Protein AF-A0A9W7CJJ2-F1 (afdb_monomer_lite)

Secondary structure (DSSP, 8-state):
----------PPP--------PPPP-----------HHHHHHH-PPPP-------------TTHHHHHHHHHHHHHHHHHHHHHHHHHHHHHTTS--------PPPPPHHHHHHHHHHHTTSTTPPPPHHHHHHHHHHHHHHHHHHHHHHHHHHT-HHHHHHHHHHHHHHHHHHHHHHHHHHHHHHHHHHHHHHHHHS-HHHHHHHHHHHHHHHHHHHHHHHHHHHHHHHHHHHHHHHHHHTT---SSSSTTS--------------TTHHHHHHHHHHHHHHHHHHHHHHHHHHHHHHHHHHHHHHHHHHHHHHHHHHTT-S-TT-TTTT-HHHHHHHH--

Foldseek 3Di:
DDDDDDDDDDDDDDDDDDDDDDDDDDPDDPPPPPDPPVNVVVVCDPPDPDPPDDDDDDDDDPPVVVVVVVVVVVVVVVVVVVVVVVVVVVVVVPPDPPPDDPPPDDDPVVQLVVLCVVVPPPPPDDDDVLSSLVSSLVVVLVVLVVQCVVCVVVVPPVSNVVSVVVNVVSVVCSVVVVVVVVVVVVVVVVVVVVCVVPVVVVVVVVVVVVVVVVVVVVVVVVVVVVVVVVVVVVVVVVCVVVVVPPDPVVVPPDDDDDDDDDDDDPDPVVVVVVVVVVVVVVVVVVVVVVVVVVVVVVVVVVVVVVVVVVVVVVVCCVVVVVPVPPDPCPVPVVSVVVVVVD

pLDDT: mean 72.22, std 18.92, range [38.56, 97.88]

Structure (mmCIF, N/CA/C/O backbone):
data_AF-A0A9W7CJJ2-F1
#
_entry.id   AF-A0A9W7CJJ2-F1
#
loop_
_atom_site.group_PDB
_atom_site.id
_atom_site.type_symbol
_atom_site.label_atom_id
_atom_site.label_alt_id
_atom_site.label_comp_id
_atom_site.label_asym_id
_atom_site.label_entity_id
_atom_site.label_seq_id
_atom_site.pdbx_PDB_ins_code
_atom_site.Cartn_x
_atom_site.Cartn_y
_atom_site.Cartn_z
_atom_site.occupancy
_atom_site.B_iso_or_equiv
_atom_site.auth_seq_id
_atom_site.auth_comp_id
_atom_site.auth_asym_id
_atom_site.auth_atom_id
_atom_site.pdbx_PDB_model_num
ATOM 1 N N . MET A 1 1 ? 6.196 73.020 -66.306 1.00 46.78 1 MET A N 1
ATOM 2 C CA . MET A 1 1 ? 6.200 71.543 -66.239 1.00 46.78 1 MET A CA 1
ATOM 3 C C . MET A 1 1 ? 7.390 71.077 -65.409 1.00 46.78 1 MET A C 1
ATOM 5 O O . MET A 1 1 ? 8.512 71.142 -65.886 1.00 46.78 1 MET A O 1
ATOM 9 N N . LYS A 1 2 ? 7.165 70.684 -64.151 1.00 38.56 2 LYS A N 1
ATOM 10 C CA . LYS A 1 2 ? 8.150 69.994 -63.302 1.00 38.56 2 LYS A CA 1
ATOM 11 C C . LYS A 1 2 ? 7.379 68.989 -62.448 1.00 38.56 2 LYS A C 1
ATOM 13 O O . LYS A 1 2 ? 6.694 69.385 -61.512 1.00 38.56 2 LYS A O 1
ATOM 18 N N . LEU A 1 3 ? 7.445 67.718 -62.834 1.00 45.03 3 LEU A N 1
ATOM 19 C CA . LEU A 1 3 ? 6.920 66.594 -62.063 1.00 45.03 3 LEU A CA 1
ATOM 20 C C . LEU A 1 3 ? 7.925 66.268 -60.953 1.00 45.03 3 LEU A C 1
ATOM 22 O O . LEU A 1 3 ? 9.099 66.029 -61.229 1.00 45.03 3 LEU A O 1
ATOM 26 N N . LYS A 1 4 ? 7.464 66.303 -59.702 1.00 50.84 4 LYS A N 1
ATOM 27 C CA . LYS A 1 4 ? 8.174 65.790 -58.527 1.00 50.84 4 LYS A CA 1
ATOM 28 C C . LYS A 1 4 ? 7.411 64.558 -58.051 1.00 50.84 4 LYS A C 1
ATOM 30 O O . LYS A 1 4 ? 6.295 64.697 -57.565 1.00 50.84 4 LYS A O 1
ATOM 35 N N . ASN A 1 5 ? 8.024 63.388 -58.190 1.00 49.66 5 ASN A N 1
ATOM 36 C CA . ASN A 1 5 ? 7.583 62.164 -57.532 1.00 49.66 5 ASN A CA 1
ATOM 37 C C . ASN A 1 5 ? 8.347 62.028 -56.211 1.00 49.66 5 ASN A C 1
ATOM 39 O O . ASN A 1 5 ? 9.575 62.104 -56.194 1.00 49.66 5 ASN A O 1
ATOM 43 N N . ALA A 1 6 ? 7.608 61.837 -55.123 1.00 53.50 6 ALA A N 1
ATOM 44 C CA . ALA A 1 6 ? 8.105 61.465 -53.804 1.00 53.50 6 ALA A CA 1
ATOM 45 C C . ALA A 1 6 ? 7.234 60.309 -53.258 1.00 53.50 6 ALA 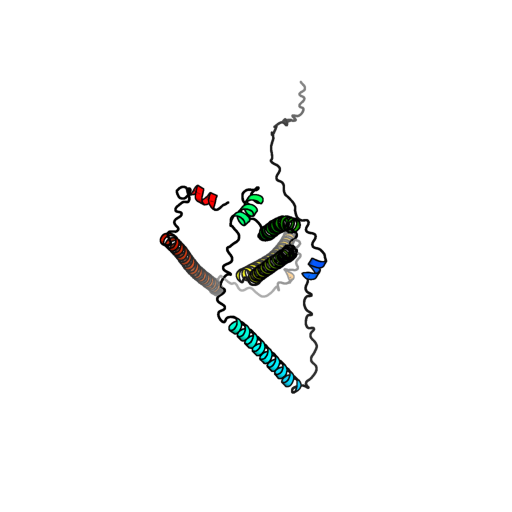A C 1
ATOM 47 O O . ALA A 1 6 ? 6.109 60.134 -53.732 1.00 53.50 6 ALA A O 1
ATOM 48 N N . PRO A 1 7 ? 7.765 59.486 -52.337 1.00 53.44 7 PRO A N 1
ATOM 49 C CA . PRO A 1 7 ? 7.397 58.078 -52.210 1.00 53.44 7 PRO A CA 1
ATOM 50 C C . PRO A 1 7 ? 6.217 57.807 -51.267 1.00 53.44 7 PRO A C 1
ATOM 52 O O . PRO A 1 7 ? 6.056 58.443 -50.228 1.00 53.44 7 PRO A O 1
ATOM 55 N N . THR A 1 8 ? 5.438 56.786 -51.620 1.00 44.03 8 THR A N 1
ATOM 56 C CA . THR A 1 8 ? 4.397 56.139 -50.813 1.00 44.03 8 THR A CA 1
ATOM 57 C C . THR A 1 8 ? 5.000 55.295 -49.687 1.00 44.03 8 THR A C 1
ATOM 59 O O . THR A 1 8 ? 5.554 54.227 -49.945 1.00 44.03 8 THR A O 1
ATOM 62 N N . SER A 1 9 ? 4.829 55.733 -48.438 1.00 44.44 9 SER A N 1
ATOM 63 C CA . SER A 1 9 ? 4.830 54.869 -47.254 1.00 44.44 9 SER A CA 1
ATOM 64 C C . SER A 1 9 ? 3.380 54.612 -46.832 1.00 44.44 9 SER A C 1
ATOM 66 O O . SER A 1 9 ? 2.618 55.533 -46.545 1.00 44.44 9 SER A O 1
ATOM 68 N N . VAL A 1 10 ? 2.975 53.343 -46.844 1.00 50.25 10 VAL A N 1
ATOM 69 C CA . VAL A 1 10 ? 1.652 52.899 -46.394 1.00 50.25 10 VAL A CA 1
ATOM 70 C C . VAL A 1 10 ? 1.776 52.489 -44.928 1.00 50.25 10 VAL A C 1
ATOM 72 O O . VAL A 1 10 ? 2.337 51.442 -44.617 1.00 50.25 10 VAL A O 1
ATOM 75 N N . SER A 1 11 ? 1.263 53.334 -44.034 1.00 40.88 11 SER A N 1
ATOM 76 C CA . SER A 1 11 ? 0.960 52.976 -42.645 1.00 40.88 11 SER A CA 1
ATOM 77 C C . SER A 1 11 ? -0.381 52.249 -42.597 1.00 40.88 11 SER A C 1
ATOM 79 O O . SER A 1 11 ? -1.390 52.797 -43.037 1.00 40.88 11 SER A O 1
ATOM 81 N N . ILE A 1 12 ? -0.403 51.041 -42.032 1.00 45.06 12 ILE A N 1
ATOM 82 C CA . ILE A 1 12 ? -1.638 50.324 -41.688 1.00 45.06 12 ILE A CA 1
ATOM 83 C C . ILE A 1 12 ? -1.838 50.429 -40.165 1.00 45.06 12 ILE A C 1
ATOM 85 O O . ILE A 1 12 ? -0.881 50.208 -39.420 1.00 45.06 12 ILE A O 1
ATOM 89 N N . PRO A 1 13 ? -3.041 50.805 -39.695 1.00 49.88 13 PRO A N 1
ATOM 90 C CA . PRO A 1 13 ? -3.306 51.106 -38.294 1.00 49.88 13 PRO A CA 1
ATOM 91 C C . PRO A 1 13 ? -3.455 49.860 -37.411 1.00 49.88 13 PRO A C 1
ATOM 93 O O . PRO A 1 13 ? -4.132 48.891 -37.751 1.00 49.88 13 PRO A O 1
ATOM 96 N N . THR A 1 14 ? -2.866 49.960 -36.222 1.00 46.69 14 THR A N 1
ATOM 97 C CA . THR A 1 14 ? -3.055 49.078 -35.070 1.00 46.69 14 THR A CA 1
ATOM 98 C C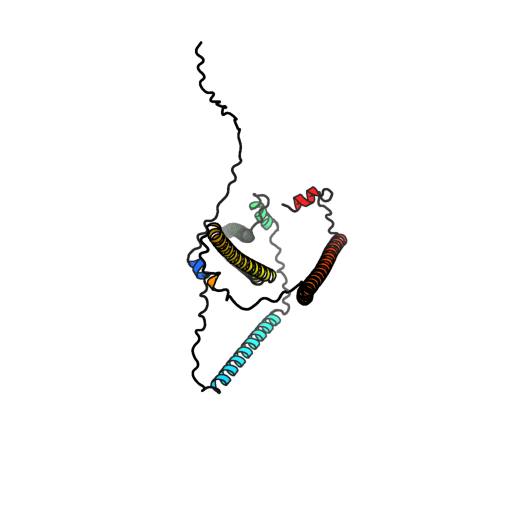 . THR A 1 14 ? -4.339 49.452 -34.330 1.00 46.69 14 THR A C 1
ATOM 100 O O . THR A 1 14 ? -4.374 50.494 -33.681 1.00 46.69 14 THR A O 1
ATOM 103 N N . SER A 1 15 ? -5.362 48.595 -34.362 1.00 45.75 15 SER A N 1
ATOM 104 C CA . SER A 1 15 ? -6.341 48.464 -33.269 1.00 45.75 15 SER A CA 1
ATOM 105 C C . SER A 1 15 ? -7.284 47.278 -33.491 1.00 45.75 15 SER A C 1
ATOM 107 O O . SER A 1 15 ? -8.234 47.343 -34.263 1.00 45.75 15 SER A O 1
ATOM 109 N N . VAL A 1 16 ? -7.072 46.197 -32.739 1.00 46.56 16 VAL A N 1
ATOM 110 C CA . VAL A 1 16 ? -8.154 45.274 -32.375 1.00 46.56 16 VAL A CA 1
ATOM 111 C C . VAL A 1 16 ? -8.046 45.019 -30.880 1.00 46.56 16 VAL A C 1
ATOM 113 O O . VAL A 1 16 ? -7.057 44.481 -30.387 1.00 46.56 16 VAL A O 1
ATOM 116 N N . ALA A 1 17 ? -9.073 45.476 -30.171 1.00 49.25 17 ALA A N 1
ATOM 117 C CA . ALA A 1 17 ? -9.340 45.163 -28.783 1.00 49.25 17 ALA A CA 1
ATOM 118 C C . ALA A 1 17 ? -9.680 43.672 -28.643 1.00 49.25 17 ALA A C 1
ATOM 120 O O . ALA A 1 17 ? -10.519 43.161 -29.384 1.00 49.25 17 ALA A O 1
ATOM 121 N N . VAL A 1 18 ? -9.077 42.996 -27.663 1.00 45.09 18 VAL A N 1
ATOM 122 C CA . VAL A 1 18 ? -9.565 41.706 -27.165 1.00 45.09 18 VAL A CA 1
ATOM 123 C C . VAL A 1 18 ? -9.820 41.838 -25.670 1.00 45.09 18 VAL A C 1
ATOM 125 O O . VAL A 1 18 ? -8.949 42.214 -24.888 1.00 45.09 18 VAL A O 1
ATOM 128 N N . SER A 1 19 ? -11.081 41.581 -25.348 1.00 39.78 19 SER A N 1
ATOM 129 C CA . SER A 1 19 ? -11.726 41.568 -24.045 1.00 39.78 19 SER A CA 1
ATOM 130 C C . SER A 1 19 ? -11.379 40.286 -23.271 1.00 39.78 19 SER A C 1
ATOM 132 O O . SER A 1 19 ? -11.299 39.203 -23.841 1.00 39.78 19 SER A O 1
ATOM 134 N N . GLU A 1 20 ? -11.119 40.498 -21.980 1.00 41.66 20 GLU A N 1
ATOM 135 C CA . GLU A 1 20 ? -11.480 39.721 -20.783 1.00 41.66 20 GLU A CA 1
ATOM 136 C C . GLU A 1 20 ? -11.462 38.175 -20.742 1.00 41.66 20 GLU A C 1
ATOM 138 O O . GLU A 1 20 ? -12.073 37.462 -21.530 1.00 41.66 20 GLU A O 1
ATOM 143 N N . ASN A 1 21 ? -10.924 37.725 -19.596 1.00 43.09 21 ASN A N 1
ATOM 144 C CA . ASN A 1 21 ? -11.219 36.502 -18.837 1.00 43.09 21 ASN A CA 1
ATOM 145 C C . ASN A 1 21 ? -10.494 35.200 -19.213 1.00 43.09 21 ASN A C 1
ATOM 147 O O . ASN A 1 21 ? -11.047 34.293 -19.829 1.00 43.09 21 ASN A O 1
ATOM 151 N N . ALA A 1 22 ? -9.290 35.045 -18.648 1.00 40.25 22 ALA A N 1
ATOM 152 C CA . ALA A 1 22 ? -8.679 33.744 -18.379 1.00 40.25 22 ALA A CA 1
ATOM 153 C C . ALA A 1 22 ? -8.832 33.387 -16.879 1.00 40.25 22 ALA A C 1
ATOM 155 O O . ALA A 1 22 ? -8.459 34.198 -16.026 1.00 40.25 22 ALA A O 1
ATOM 156 N N . PRO A 1 23 ? -9.351 32.198 -16.515 1.00 51.09 23 PRO A N 1
ATOM 157 C CA . PRO A 1 23 ? -9.376 31.743 -15.129 1.00 51.09 23 PRO A CA 1
ATOM 158 C C . PRO A 1 23 ? -7.979 31.304 -14.668 1.00 51.09 23 PRO A C 1
ATOM 160 O O . PRO A 1 23 ? -7.328 30.453 -15.279 1.00 51.09 23 PRO A O 1
ATOM 163 N N . ALA A 1 24 ? -7.536 31.875 -13.548 1.00 42.31 24 ALA A N 1
ATOM 164 C CA . ALA A 1 24 ? -6.333 31.473 -12.835 1.00 42.31 24 ALA A CA 1
ATOM 165 C C . ALA A 1 24 ? -6.430 30.000 -12.400 1.00 42.31 24 ALA A C 1
ATOM 167 O O . ALA A 1 24 ? -7.287 29.625 -11.601 1.00 42.31 24 ALA A O 1
ATOM 168 N N . SER A 1 25 ? -5.526 29.167 -12.913 1.00 46.22 25 SER A N 1
ATOM 169 C CA . SER A 1 25 ? -5.286 27.816 -12.404 1.00 46.22 25 SER A CA 1
ATOM 170 C C . SER A 1 25 ? -4.280 27.888 -11.251 1.00 46.22 25 SER A C 1
ATOM 172 O O . SER A 1 25 ? -3.154 28.335 -11.479 1.00 46.22 25 SER A O 1
ATOM 174 N N . PRO A 1 26 ? -4.609 27.446 -10.024 1.00 51.47 26 PRO A N 1
ATOM 175 C CA . PRO A 1 26 ? -3.614 27.317 -8.971 1.00 51.47 26 PRO A CA 1
ATOM 176 C C . PRO A 1 26 ? -2.833 26.008 -9.157 1.00 51.47 26 PRO A C 1
ATOM 178 O O . PRO A 1 26 ? -3.236 24.948 -8.678 1.00 51.47 26 PRO A O 1
ATOM 181 N N . LEU A 1 27 ? -1.677 26.085 -9.825 1.00 42.97 27 LEU A N 1
ATOM 182 C CA . LEU A 1 27 ? -0.613 25.095 -9.648 1.00 42.97 27 LEU A CA 1
ATOM 183 C C . LEU A 1 27 ? -0.088 25.215 -8.209 1.00 42.97 27 LEU A C 1
ATOM 185 O O . LEU A 1 27 ? 0.764 26.045 -7.902 1.00 42.97 27 LEU A O 1
ATOM 189 N N . SER A 1 28 ? -0.623 24.390 -7.308 1.00 40.53 28 SER A N 1
ATOM 190 C CA . SER A 1 28 ? -0.069 24.210 -5.968 1.00 40.53 28 SER A CA 1
ATOM 191 C C . SER A 1 28 ? 1.170 23.322 -6.054 1.00 40.53 28 SER A C 1
ATOM 193 O O . SER A 1 28 ? 1.099 22.094 -6.091 1.00 40.53 28 SER A O 1
ATOM 195 N N . THR A 1 29 ? 2.329 23.967 -6.085 1.00 47.16 29 THR A N 1
ATOM 196 C CA . THR A 1 29 ? 3.629 23.366 -5.818 1.00 47.16 29 THR A CA 1
ATOM 197 C C . THR A 1 29 ? 3.716 22.996 -4.334 1.00 47.16 29 THR A C 1
ATOM 199 O O . THR A 1 29 ? 3.957 23.831 -3.469 1.00 47.16 29 THR A O 1
ATOM 202 N N . LYS A 1 30 ? 3.535 21.713 -4.010 1.00 49.19 30 LYS A N 1
ATOM 203 C CA . LYS A 1 30 ? 4.046 21.126 -2.760 1.00 49.19 30 LYS A CA 1
ATOM 204 C C . LYS A 1 30 ? 5.188 20.182 -3.099 1.00 49.19 30 LYS A C 1
ATOM 206 O O . LYS A 1 30 ? 5.043 18.964 -3.058 1.00 49.19 30 LYS A O 1
ATOM 211 N N . LEU A 1 31 ? 6.313 20.783 -3.467 1.00 48.50 31 LEU A N 1
ATOM 212 C CA . LEU A 1 31 ? 7.580 20.107 -3.741 1.0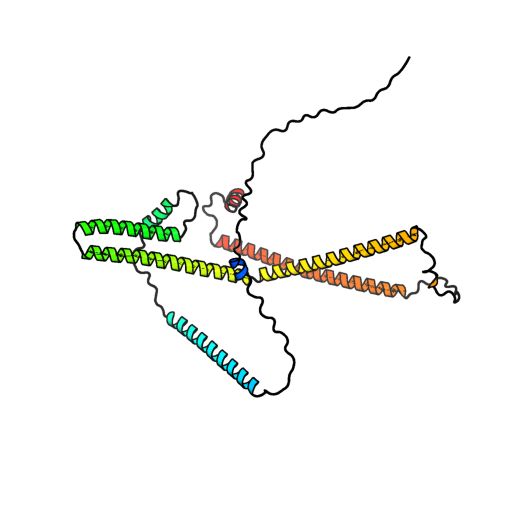0 48.50 31 LEU A CA 1
ATOM 213 C C . LEU A 1 31 ? 8.679 20.574 -2.776 1.00 48.50 31 LEU A C 1
ATOM 215 O O . LEU A 1 31 ? 9.849 20.505 -3.103 1.00 48.50 31 LEU A O 1
ATOM 219 N N . ASP A 1 32 ? 8.301 20.965 -1.557 1.00 46.91 32 ASP A N 1
ATOM 220 C CA . ASP A 1 32 ? 9.231 21.135 -0.437 1.00 46.91 32 ASP A CA 1
ATOM 221 C C . ASP A 1 32 ? 9.024 20.002 0.570 1.00 46.91 32 ASP A C 1
ATOM 223 O O . ASP A 1 32 ? 8.456 20.159 1.650 1.00 46.91 32 ASP A O 1
ATOM 227 N N . LYS A 1 33 ? 9.473 18.805 0.191 1.00 58.56 33 LYS A N 1
ATOM 228 C CA . LYS A 1 33 ? 9.909 17.810 1.171 1.00 58.56 33 LYS A CA 1
ATOM 229 C C . LYS A 1 33 ? 11.419 17.759 1.070 1.00 58.56 33 LYS A C 1
ATOM 231 O O . LYS A 1 33 ? 11.973 16.985 0.295 1.00 58.56 33 LYS A O 1
ATOM 236 N N . THR A 1 34 ? 12.075 18.612 1.844 1.00 51.16 34 THR A N 1
ATOM 237 C CA . THR A 1 34 ? 13.496 18.483 2.142 1.00 51.16 34 THR A CA 1
ATOM 238 C C . THR A 1 34 ? 13.706 17.109 2.778 1.00 51.16 34 THR A C 1
ATOM 240 O O . THR A 1 34 ? 13.404 16.876 3.947 1.00 51.16 34 THR A O 1
ATOM 243 N N . MET A 1 35 ? 14.156 16.143 1.974 1.00 48.03 35 MET A N 1
ATOM 244 C CA . MET A 1 35 ? 14.654 14.879 2.501 1.00 48.03 35 MET A CA 1
ATOM 245 C C . MET A 1 35 ? 15.829 15.209 3.416 1.00 48.03 35 MET A C 1
ATOM 247 O O . MET A 1 35 ? 16.857 15.715 2.972 1.00 48.03 35 MET A O 1
ATOM 251 N N . THR A 1 36 ? 15.663 14.947 4.708 1.00 67.38 36 THR A N 1
ATOM 252 C CA . THR A 1 36 ? 16.741 15.064 5.686 1.00 67.38 36 THR A CA 1
ATOM 253 C C . THR A 1 36 ? 17.899 14.151 5.288 1.00 67.38 36 THR A C 1
ATOM 255 O O . THR A 1 36 ? 17.692 13.037 4.801 1.00 67.38 36 THR A O 1
ATOM 258 N N . VAL A 1 37 ? 19.131 14.615 5.509 1.00 68.06 37 VAL A N 1
ATOM 259 C CA . VAL A 1 37 ? 20.372 13.889 5.174 1.00 68.06 37 VAL A CA 1
ATOM 260 C C . VAL A 1 37 ? 20.395 12.481 5.794 1.00 68.06 37 VAL A C 1
ATOM 262 O O . VAL A 1 37 ? 20.900 11.537 5.184 1.00 68.06 37 VAL A O 1
ATOM 265 N N . ASP A 1 38 ? 19.748 12.298 6.947 1.00 67.44 38 ASP A N 1
ATOM 266 C CA . ASP A 1 38 ? 19.592 10.993 7.599 1.00 67.44 38 ASP A CA 1
ATOM 267 C C . ASP A 1 38 ? 18.688 10.022 6.824 1.00 67.44 38 ASP A C 1
ATOM 269 O O . ASP A 1 38 ? 18.945 8.816 6.801 1.00 67.44 38 ASP A O 1
ATOM 273 N N . SER A 1 39 ? 17.676 10.530 6.115 1.00 69.81 39 SER A N 1
ATOM 274 C CA . SER A 1 39 ? 16.812 9.721 5.245 1.00 69.81 39 SER A CA 1
ATOM 275 C C . SER A 1 39 ? 17.571 9.221 4.010 1.00 69.81 39 SER A C 1
ATOM 277 O O . SER A 1 39 ? 17.359 8.091 3.570 1.00 69.81 39 SER A O 1
ATOM 279 N N . ILE A 1 40 ? 18.515 10.019 3.496 1.00 66.62 40 ILE A N 1
ATOM 280 C CA . ILE A 1 40 ? 19.409 9.624 2.395 1.00 66.62 40 ILE A CA 1
ATOM 281 C C . ILE A 1 40 ? 20.421 8.574 2.880 1.00 66.62 40 ILE A C 1
ATOM 283 O O . ILE A 1 40 ? 20.588 7.541 2.231 1.00 66.62 40 ILE A O 1
ATOM 287 N N . ARG A 1 41 ? 21.029 8.758 4.063 1.00 67.19 41 ARG A N 1
ATOM 288 C CA . ARG A 1 41 ? 21.947 7.762 4.654 1.00 67.19 41 ARG A CA 1
ATOM 289 C C . ARG A 1 41 ? 21.275 6.423 4.951 1.00 67.19 41 ARG A C 1
ATOM 291 O O . ARG A 1 41 ? 21.912 5.388 4.801 1.00 67.19 41 ARG A O 1
ATOM 298 N N . LYS A 1 42 ? 20.001 6.420 5.352 1.00 72.12 42 LYS A N 1
ATOM 299 C CA . LYS A 1 42 ? 19.257 5.179 5.629 1.00 72.12 42 LYS A CA 1
ATOM 300 C C . LYS A 1 42 ? 18.850 4.433 4.352 1.00 72.12 42 LYS A C 1
ATOM 302 O O . LYS A 1 42 ? 18.761 3.206 4.374 1.00 72.12 42 LYS A O 1
ATOM 307 N N . ALA A 1 43 ? 18.635 5.154 3.248 1.00 64.06 43 ALA A N 1
ATOM 308 C CA . ALA A 1 43 ? 18.362 4.570 1.933 1.00 64.06 43 ALA A CA 1
ATOM 309 C C . ALA A 1 43 ? 19.635 4.038 1.247 1.00 64.06 43 ALA A C 1
ATOM 311 O O . ALA A 1 43 ? 19.586 3.024 0.552 1.00 64.06 43 ALA A O 1
ATOM 312 N N . MET A 1 44 ? 20.790 4.660 1.496 1.00 55.25 44 MET A N 1
ATOM 313 C CA . MET A 1 44 ? 22.092 4.162 1.057 1.00 55.25 44 MET A CA 1
ATOM 314 C C . MET A 1 44 ? 22.619 3.109 2.039 1.00 55.25 44 MET A C 1
ATOM 316 O O . MET A 1 44 ? 23.520 3.364 2.837 1.00 55.25 44 MET A O 1
ATOM 320 N N . LYS A 1 45 ? 22.077 1.884 1.974 1.00 61.56 45 LYS A N 1
ATOM 321 C CA . LYS A 1 45 ? 22.804 0.728 2.522 1.00 61.56 45 LYS A CA 1
ATOM 322 C C . LYS A 1 45 ? 24.186 0.689 1.853 1.00 61.56 45 LYS A C 1
ATOM 324 O O . LYS A 1 45 ? 24.242 0.831 0.630 1.00 61.56 45 LYS A O 1
ATOM 329 N N . PRO A 1 46 ? 25.284 0.497 2.605 1.00 56.47 46 PRO A N 1
ATOM 330 C CA . PRO A 1 46 ? 26.598 0.352 2.002 1.00 56.47 46 PRO A CA 1
ATOM 331 C C . PRO A 1 46 ? 26.538 -0.822 1.026 1.00 56.47 46 PRO A C 1
ATOM 333 O O . PRO A 1 46 ? 26.205 -1.946 1.414 1.00 56.47 46 PRO A O 1
ATOM 336 N N . LEU A 1 47 ? 26.798 -0.525 -0.250 1.00 54.47 47 LEU A N 1
ATOM 337 C CA . LEU A 1 47 ? 27.090 -1.527 -1.263 1.00 54.47 47 LEU A CA 1
ATOM 338 C C . LEU A 1 47 ? 28.147 -2.441 -0.655 1.00 54.47 47 LEU A C 1
ATOM 340 O O . LEU A 1 47 ? 29.202 -1.975 -0.223 1.00 54.47 47 LEU A O 1
ATOM 344 N N . GLY A 1 48 ? 27.771 -3.708 -0.494 1.00 43.16 48 GLY A N 1
ATOM 345 C CA . GLY A 1 48 ? 28.569 -4.686 0.218 1.00 43.16 48 GLY A CA 1
ATOM 346 C C . GLY A 1 48 ? 30.000 -4.677 -0.292 1.00 43.16 48 GLY A C 1
ATOM 347 O O . GLY A 1 48 ? 30.235 -4.547 -1.491 1.00 43.16 48 GLY A O 1
ATOM 348 N N . ASN A 1 49 ? 30.936 -4.815 0.644 1.00 46.88 49 ASN A N 1
ATOM 349 C CA . ASN A 1 49 ? 32.335 -5.076 0.355 1.00 46.88 49 ASN A CA 1
ATOM 350 C C . ASN A 1 49 ? 32.424 -6.169 -0.713 1.00 46.88 49 ASN A C 1
ATOM 352 O O . ASN A 1 49 ? 32.147 -7.341 -0.437 1.00 46.88 49 ASN A O 1
ATOM 356 N N . SER A 1 50 ? 32.791 -5.768 -1.930 1.00 47.69 50 SER A N 1
ATO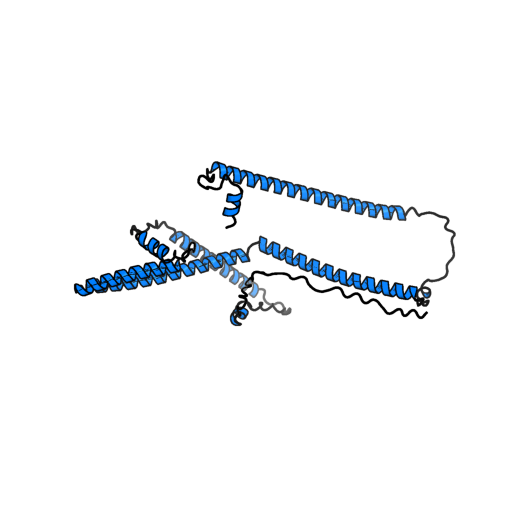M 357 C CA . SER A 1 50 ? 33.225 -6.682 -2.973 1.00 47.69 50 SER A CA 1
ATOM 358 C C . SER A 1 50 ? 34.298 -7.591 -2.376 1.00 47.69 50 SER A C 1
ATOM 360 O O . SER A 1 50 ? 35.243 -7.077 -1.767 1.00 47.69 50 SER A O 1
ATOM 362 N N . PRO A 1 51 ? 34.182 -8.923 -2.506 1.00 48.19 51 PRO A N 1
ATOM 363 C CA . PRO A 1 51 ? 35.253 -9.817 -2.114 1.00 48.19 51 PRO A CA 1
ATOM 364 C C . PRO A 1 51 ? 36.437 -9.521 -3.031 1.00 48.19 51 PRO A C 1
ATOM 366 O O . PRO A 1 51 ? 36.428 -9.882 -4.208 1.00 48.19 51 PRO A O 1
ATOM 369 N N . LEU A 1 52 ? 37.429 -8.808 -2.499 1.00 44.22 52 LEU A N 1
ATOM 370 C CA . LEU A 1 52 ? 38.731 -8.706 -3.128 1.00 44.22 52 LEU A CA 1
ATOM 371 C C . LEU A 1 52 ? 39.258 -10.132 -3.301 1.00 44.22 52 LEU A C 1
ATOM 373 O O . LEU A 1 52 ? 39.369 -10.892 -2.335 1.00 44.22 52 LEU A O 1
ATOM 377 N N . MET A 1 53 ? 39.539 -10.465 -4.556 1.00 47.31 53 MET A N 1
ATOM 378 C CA . MET A 1 53 ? 40.396 -11.566 -4.964 1.00 47.31 53 MET A CA 1
ATOM 379 C C . MET A 1 53 ? 41.640 -11.566 -4.074 1.00 47.31 53 MET A C 1
ATOM 381 O O . MET A 1 53 ? 42.414 -10.614 -4.113 1.00 47.31 53 MET A O 1
ATOM 385 N N . ASN A 1 54 ? 41.805 -12.609 -3.263 1.00 44.38 54 ASN A N 1
ATOM 386 C CA . ASN A 1 54 ? 43.080 -12.900 -2.632 1.00 44.38 54 ASN A CA 1
ATOM 387 C C . ASN A 1 54 ? 43.611 -14.200 -3.211 1.00 44.38 54 ASN A C 1
ATOM 389 O O . ASN A 1 54 ? 42.927 -15.228 -3.239 1.00 44.38 54 ASN A O 1
ATOM 393 N N . ASP A 1 55 ? 44.839 -14.076 -3.683 1.00 42.81 55 ASP A N 1
ATOM 394 C CA . ASP A 1 55 ? 45.590 -15.051 -4.430 1.00 42.81 55 ASP A CA 1
ATOM 395 C C . ASP A 1 55 ? 45.751 -16.402 -3.734 1.00 42.81 55 ASP A C 1
ATOM 397 O O . ASP A 1 55 ? 45.933 -16.544 -2.523 1.00 42.81 55 ASP A O 1
ATOM 401 N N . VAL A 1 56 ? 45.741 -17.396 -4.613 1.00 50.72 56 VAL A N 1
ATOM 402 C CA . VAL A 1 56 ? 46.429 -18.682 -4.567 1.00 50.72 56 VAL A CA 1
ATOM 403 C C . VAL A 1 56 ? 47.649 -18.685 -3.631 1.00 50.72 56 VAL A C 1
ATOM 405 O O . VAL A 1 56 ? 48.723 -18.223 -4.002 1.00 50.72 56 VAL A O 1
ATOM 408 N N . LYS A 1 57 ? 47.515 -19.324 -2.460 1.00 42.84 57 LYS A N 1
ATOM 409 C CA . LYS A 1 57 ? 48.621 -20.028 -1.786 1.00 42.84 57 LYS A CA 1
ATOM 410 C C . LYS A 1 57 ? 48.154 -21.359 -1.187 1.00 42.84 57 LYS A C 1
ATOM 412 O O . LYS A 1 57 ? 47.430 -21.419 -0.201 1.00 42.84 57 LYS A O 1
ATOM 417 N N . GLU A 1 58 ? 48.573 -22.418 -1.873 1.00 46.94 58 GLU A N 1
ATOM 418 C CA . GLU A 1 58 ? 49.122 -23.672 -1.338 1.00 46.94 58 GLU A CA 1
ATOM 419 C C . GLU A 1 58 ? 48.364 -24.426 -0.224 1.00 46.94 58 GLU A C 1
ATOM 421 O O . GLU A 1 58 ? 48.540 -24.252 0.978 1.00 46.94 58 GLU A O 1
ATOM 426 N N . SER A 1 59 ? 47.575 -25.398 -0.684 1.00 52.78 59 SER A N 1
ATOM 427 C CA . SER A 1 59 ? 47.679 -26.824 -0.334 1.00 52.78 59 SER A CA 1
ATOM 428 C C . SER A 1 59 ? 48.222 -27.243 1.047 1.00 52.78 59 SER A C 1
ATOM 430 O O . SER A 1 59 ? 49.198 -27.982 1.092 1.00 52.78 59 SER A O 1
ATOM 432 N N . LYS A 1 60 ? 47.529 -26.967 2.159 1.00 53.06 60 LYS A N 1
ATOM 433 C CA . LYS A 1 60 ? 47.452 -27.902 3.311 1.00 53.06 60 LYS A CA 1
ATOM 434 C C . LYS A 1 60 ? 46.129 -27.705 4.052 1.00 53.06 60 LYS A C 1
ATOM 436 O O . LYS A 1 60 ? 45.971 -26.739 4.784 1.00 53.06 60 LYS A O 1
ATOM 441 N N . GLY A 1 61 ? 45.155 -28.609 3.892 1.00 50.56 61 GLY A N 1
ATOM 442 C CA . GLY A 1 61 ? 43.912 -28.471 4.667 1.00 50.56 61 GLY A CA 1
ATOM 443 C C . GLY A 1 61 ? 42.735 -29.381 4.323 1.00 50.56 61 GLY A C 1
ATOM 444 O O . GLY A 1 61 ? 41.589 -28.988 4.530 1.00 50.56 61 GLY A O 1
ATOM 445 N N . SER A 1 62 ? 42.960 -30.596 3.814 1.00 53.53 62 SER A N 1
ATOM 446 C CA . SER A 1 62 ? 41.874 -31.551 3.523 1.00 53.53 62 SER A CA 1
ATOM 447 C C . SER A 1 62 ? 41.112 -32.022 4.777 1.00 53.53 62 SER A C 1
ATOM 449 O O . SER A 1 62 ? 39.954 -32.422 4.666 1.00 53.53 62 SER A O 1
ATOM 451 N N . LYS A 1 63 ? 41.694 -31.900 5.982 1.00 56.91 63 LYS A N 1
ATOM 452 C CA . LYS A 1 63 ? 40.999 -32.176 7.257 1.00 56.91 63 LYS A CA 1
ATOM 453 C C . LYS A 1 63 ? 40.124 -31.008 7.743 1.00 56.91 63 LYS A C 1
ATOM 455 O O . LYS A 1 63 ? 38.981 -31.242 8.126 1.00 56.91 63 LYS A O 1
ATOM 460 N N . ALA A 1 64 ? 40.583 -29.760 7.618 1.00 56.41 64 ALA A N 1
ATOM 461 C CA . ALA A 1 64 ? 39.827 -28.576 8.053 1.00 56.41 64 ALA A CA 1
ATOM 462 C C . ALA A 1 64 ? 38.545 -28.350 7.225 1.00 56.41 64 ALA A C 1
ATOM 464 O O . ALA A 1 64 ? 37.491 -28.010 7.765 1.00 56.41 64 ALA A O 1
ATOM 465 N N . ARG A 1 65 ? 38.588 -28.642 5.916 1.00 58.28 65 ARG A N 1
ATOM 466 C CA . ARG A 1 65 ? 37.414 -28.526 5.030 1.00 58.28 65 ARG A CA 1
ATOM 467 C C . ARG A 1 65 ? 36.312 -29.545 5.345 1.00 58.28 65 ARG A C 1
ATOM 469 O O . ARG A 1 65 ? 35.144 -29.276 5.065 1.00 58.28 65 ARG A O 1
ATOM 476 N N . LYS A 1 66 ? 36.654 -30.704 5.925 1.00 65.00 66 LYS A N 1
ATOM 477 C CA . LYS A 1 66 ? 35.677 -31.736 6.315 1.00 65.00 66 LYS A CA 1
ATOM 478 C C . LYS A 1 66 ? 34.957 -31.348 7.611 1.00 65.00 66 LYS A C 1
ATOM 480 O O . LYS A 1 66 ? 33.734 -31.443 7.673 1.00 65.00 66 LYS A O 1
ATOM 485 N N . GLU A 1 67 ? 35.691 -30.795 8.575 1.00 69.19 67 GLU A N 1
ATOM 486 C CA . GLU A 1 67 ? 35.136 -30.292 9.838 1.00 69.19 67 GLU A CA 1
ATOM 487 C C . GLU A 1 67 ? 34.209 -29.085 9.643 1.00 69.19 67 GLU A C 1
ATOM 489 O O . GLU A 1 67 ? 33.148 -28.996 10.264 1.00 69.19 67 GLU A O 1
ATOM 494 N N . GLU A 1 68 ? 34.552 -28.166 8.735 1.00 73.31 68 GLU A N 1
ATOM 495 C CA . GLU A 1 68 ? 33.697 -27.010 8.454 1.00 73.31 68 GLU A CA 1
ATOM 496 C C . GLU A 1 68 ? 32.385 -27.420 7.761 1.00 73.31 68 GLU A C 1
ATOM 498 O O . GLU A 1 68 ? 31.310 -26.896 8.074 1.00 73.31 68 GLU A O 1
ATOM 503 N N . LYS A 1 69 ? 32.439 -28.414 6.863 1.00 73.25 69 LYS A N 1
ATOM 504 C CA . LYS A 1 69 ? 31.246 -28.949 6.187 1.00 73.25 69 LYS A CA 1
ATOM 505 C C . LYS A 1 69 ? 30.317 -29.663 7.175 1.00 73.25 69 LYS A C 1
ATOM 507 O O . LYS A 1 69 ? 29.098 -29.520 7.075 1.00 73.25 69 LYS A O 1
ATOM 512 N N . GLU A 1 70 ? 30.875 -30.356 8.167 1.00 77.12 70 GLU A N 1
ATOM 513 C CA . GLU A 1 70 ? 30.107 -31.014 9.227 1.00 77.12 70 GLU A CA 1
ATOM 514 C C . GLU A 1 70 ? 29.475 -30.007 10.204 1.00 77.12 70 GLU A C 1
ATOM 516 O O . GLU A 1 70 ? 28.287 -30.114 10.518 1.00 77.12 70 GLU A O 1
ATOM 521 N N . LYS A 1 71 ? 30.203 -28.950 10.597 1.00 77.75 71 LYS A N 1
ATOM 522 C CA . LYS A 1 71 ? 29.648 -27.848 11.408 1.00 77.75 71 LYS A CA 1
ATOM 523 C C . LYS A 1 71 ? 28.490 -27.136 10.700 1.00 77.75 71 LYS A C 1
ATOM 525 O O . LYS A 1 71 ? 27.482 -26.824 11.337 1.00 77.75 71 LYS A O 1
ATOM 530 N N . ARG A 1 72 ? 28.580 -26.925 9.379 1.00 77.69 72 ARG A N 1
ATOM 531 C CA . ARG A 1 72 ? 27.481 -26.348 8.578 1.00 77.69 72 ARG A CA 1
ATOM 532 C C . ARG A 1 72 ? 26.268 -27.281 8.487 1.00 77.69 72 ARG A C 1
ATOM 534 O O . ARG A 1 72 ? 25.141 -26.790 8.538 1.00 77.69 72 ARG A O 1
ATOM 541 N N . LYS A 1 73 ? 26.474 -28.602 8.407 1.00 80.31 73 LYS A N 1
ATOM 542 C CA . LYS A 1 73 ? 25.382 -29.591 8.394 1.00 80.31 73 LYS A CA 1
ATOM 543 C C . LYS A 1 73 ? 24.629 -29.622 9.731 1.00 80.31 73 LYS A C 1
ATOM 545 O O . LYS A 1 73 ? 23.417 -29.433 9.736 1.00 80.31 73 LYS A O 1
ATOM 550 N N . ARG A 1 74 ? 25.352 -29.682 10.858 1.00 81.62 74 ARG A N 1
ATOM 551 C CA . ARG A 1 74 ? 24.759 -29.636 12.212 1.00 81.62 74 ARG A CA 1
ATOM 552 C C . ARG A 1 74 ? 24.005 -28.329 12.490 1.00 81.62 74 ARG A C 1
ATOM 554 O O . ARG A 1 74 ? 23.001 -28.330 13.195 1.00 81.62 74 ARG A O 1
ATOM 561 N N . LYS A 1 75 ? 24.461 -27.196 11.934 1.00 83.25 75 LYS A N 1
ATOM 562 C CA . LYS A 1 75 ? 23.760 -25.905 12.067 1.00 83.25 75 LYS A CA 1
ATOM 563 C C . LYS A 1 75 ? 22.441 -25.877 11.282 1.00 83.25 75 LYS A C 1
ATOM 565 O O . LYS A 1 75 ? 21.461 -25.352 11.799 1.00 83.25 75 LYS A O 1
ATOM 570 N N . LYS A 1 76 ? 22.401 -26.474 10.083 1.00 81.88 76 LYS A N 1
ATOM 571 C CA . LYS A 1 76 ? 21.163 -26.617 9.295 1.00 81.88 76 LYS A CA 1
ATOM 572 C C . LYS A 1 76 ? 20.157 -27.553 9.967 1.00 81.88 76 LYS A C 1
ATOM 574 O O . LYS A 1 76 ? 18.985 -27.206 10.028 1.00 81.88 76 LYS A O 1
ATOM 579 N N . GLU A 1 77 ? 20.605 -28.680 10.517 1.00 82.88 77 GLU A N 1
ATOM 580 C CA . GLU A 1 77 ? 19.731 -29.624 11.234 1.00 82.88 77 GLU A CA 1
ATOM 581 C C . GLU A 1 77 ? 19.070 -28.966 12.459 1.00 82.88 77 GLU A C 1
ATOM 583 O O . GLU A 1 77 ? 17.849 -29.015 12.590 1.00 82.88 77 GLU A O 1
ATOM 588 N N . LYS A 1 78 ? 19.831 -28.210 13.267 1.00 82.94 78 LYS A N 1
ATOM 589 C CA . LYS A 1 78 ? 19.276 -27.443 14.401 1.00 82.94 78 LYS A CA 1
ATOM 590 C C . LYS A 1 78 ? 18.286 -26.349 13.986 1.00 82.94 78 LYS A C 1
ATOM 592 O O . LYS A 1 78 ? 17.370 -26.026 14.740 1.00 82.94 78 LYS A O 1
ATOM 597 N N . GLU A 1 79 ? 18.467 -25.736 12.816 1.00 84.00 79 GLU A N 1
ATOM 598 C CA . GLU A 1 79 ? 17.541 -24.712 12.318 1.00 84.00 79 GLU A CA 1
ATOM 599 C C . GLU A 1 79 ? 16.221 -25.326 11.826 1.00 84.00 79 GLU A C 1
ATOM 601 O O . GLU A 1 79 ? 15.154 -24.761 12.071 1.00 84.00 79 GLU A O 1
ATOM 606 N N . VAL A 1 80 ? 16.285 -26.495 11.179 1.00 83.38 80 VAL A N 1
ATOM 607 C CA . VAL A 1 80 ? 15.100 -27.253 10.754 1.00 83.38 80 VAL A CA 1
ATOM 608 C C . VAL A 1 80 ? 14.312 -27.733 11.973 1.00 83.38 80 VAL A C 1
ATOM 610 O O . VAL A 1 80 ? 13.110 -27.493 12.038 1.00 83.38 80 VAL A O 1
ATOM 613 N N . GLU A 1 81 ? 14.986 -28.280 12.985 1.00 82.81 81 GLU A N 1
ATOM 614 C CA . GLU A 1 81 ? 14.356 -28.734 14.231 1.00 82.81 81 GLU A CA 1
ATOM 615 C C . GLU A 1 81 ? 13.683 -27.576 14.994 1.00 82.81 81 GLU A C 1
ATOM 617 O O . GLU A 1 81 ? 12.547 -27.690 15.458 1.00 82.81 81 GLU A O 1
ATOM 622 N N . LYS A 1 82 ? 14.321 -26.395 15.039 1.00 83.88 82 LYS A N 1
ATOM 623 C CA . LYS A 1 82 ? 13.729 -25.188 15.642 1.00 83.88 82 LYS A CA 1
ATOM 624 C C . LYS A 1 82 ? 12.491 -24.701 14.879 1.00 83.88 82 LYS A C 1
ATOM 626 O O . LYS A 1 82 ? 11.526 -24.263 15.506 1.00 83.88 82 LYS A O 1
ATOM 631 N N . LYS A 1 83 ? 12.496 -24.779 13.541 1.00 82.56 83 LYS A N 1
ATOM 632 C CA . LYS A 1 83 ? 11.327 -24.444 12.705 1.00 82.56 83 LYS A CA 1
ATOM 633 C C . LYS A 1 83 ? 10.199 -25.459 12.885 1.00 82.56 83 LYS A C 1
ATOM 635 O O . LYS A 1 83 ? 9.039 -25.056 12.948 1.00 82.56 83 LYS A O 1
ATOM 640 N N . GLU A 1 84 ? 10.518 -26.740 13.029 1.00 81.31 84 GLU A N 1
ATOM 641 C CA . GLU A 1 84 ? 9.526 -27.791 13.250 1.00 81.31 84 GLU A CA 1
ATOM 642 C C . GLU A 1 84 ? 8.881 -27.686 14.642 1.00 81.31 84 GLU A C 1
ATOM 644 O O . GLU A 1 84 ? 7.655 -27.723 14.750 1.00 81.31 84 GLU A O 1
ATOM 649 N N . MET A 1 85 ? 9.665 -27.424 15.697 1.00 76.12 85 MET A N 1
ATOM 650 C CA . MET A 1 85 ? 9.130 -27.155 17.040 1.00 76.12 85 MET A CA 1
ATOM 651 C C . MET A 1 85 ? 8.279 -25.879 17.091 1.00 76.12 85 MET A C 1
ATOM 653 O O . MET A 1 85 ? 7.250 -25.850 17.766 1.00 76.12 85 MET A O 1
ATOM 657 N N . ALA A 1 86 ? 8.663 -24.824 16.362 1.00 74.75 86 ALA A N 1
ATOM 658 C CA . ALA A 1 86 ? 7.849 -23.614 16.250 1.00 74.75 86 ALA A CA 1
ATOM 659 C C . ALA A 1 86 ? 6.520 -23.888 15.524 1.00 74.75 86 ALA A C 1
ATOM 661 O O . ALA A 1 86 ? 5.484 -23.356 15.922 1.00 74.75 86 ALA A O 1
ATOM 662 N N . LYS A 1 87 ? 6.529 -24.754 14.502 1.00 75.44 87 LYS A N 1
ATOM 663 C CA . LYS A 1 87 ? 5.321 -25.176 13.782 1.00 75.44 87 LYS A CA 1
ATOM 664 C C . LYS A 1 87 ? 4.418 -26.044 14.665 1.00 75.44 87 LYS A C 1
ATOM 666 O O . LYS A 1 87 ? 3.221 -25.782 14.711 1.00 75.44 87 LYS A O 1
ATOM 671 N N . LYS A 1 88 ? 4.980 -26.979 15.444 1.00 70.88 88 LYS A N 1
ATOM 672 C CA . LYS A 1 88 ? 4.232 -27.782 16.432 1.00 70.88 88 LYS A CA 1
ATOM 673 C C . LYS A 1 88 ? 3.610 -26.913 17.529 1.00 70.88 88 LYS A C 1
ATOM 675 O O . LYS A 1 88 ? 2.417 -27.040 17.761 1.00 70.88 88 LYS A O 1
ATOM 680 N N . LYS A 1 89 ? 4.334 -25.932 18.088 1.00 68.25 89 LYS A N 1
ATOM 681 C CA . LYS A 1 89 ? 3.753 -24.951 19.033 1.00 68.25 89 LYS A CA 1
ATOM 682 C C . LYS A 1 89 ? 2.636 -24.100 18.422 1.00 68.25 89 LYS A C 1
ATOM 684 O O . LYS A 1 89 ? 1.735 -23.678 19.138 1.00 68.25 89 LYS A O 1
ATOM 689 N N . LYS A 1 90 ? 2.690 -23.819 17.116 1.00 64.44 90 LYS A N 1
ATOM 690 C CA . LYS A 1 90 ? 1.642 -23.059 16.419 1.00 64.44 90 LYS A CA 1
ATOM 691 C C . LYS A 1 90 ? 0.385 -23.903 16.173 1.00 64.44 90 LYS A C 1
ATOM 693 O O . LYS A 1 90 ? -0.706 -23.355 16.231 1.00 64.44 90 LYS A O 1
ATOM 698 N N . ILE A 1 91 ? 0.549 -25.209 15.953 1.00 57.44 91 ILE A N 1
ATOM 699 C CA . ILE A 1 91 ? -0.547 -26.173 15.763 1.00 57.44 91 ILE A CA 1
ATOM 700 C C . ILE A 1 91 ? -1.181 -26.558 17.112 1.00 57.44 91 ILE A C 1
ATOM 702 O O . ILE A 1 91 ? -2.398 -26.617 17.220 1.00 57.44 91 ILE A O 1
ATOM 706 N N . GLU A 1 92 ? -0.388 -26.720 18.173 1.00 51.53 92 GLU A N 1
ATOM 707 C CA . GLU A 1 92 ? -0.893 -27.027 19.521 1.00 51.53 92 GLU A CA 1
ATOM 708 C C . GLU A 1 92 ? -1.667 -25.843 20.134 1.00 51.53 92 GLU A C 1
ATOM 710 O O . GLU A 1 92 ? -2.638 -26.033 20.856 1.00 51.53 92 GLU A O 1
ATOM 715 N N . LYS A 1 93 ? -1.329 -24.602 19.752 1.00 51.69 93 LYS A N 1
ATOM 716 C CA . LYS A 1 93 ? -2.091 -23.393 20.118 1.00 51.69 93 LYS A CA 1
ATOM 717 C C . LYS A 1 93 ? -3.349 -23.162 19.257 1.00 51.69 93 LYS A C 1
ATOM 719 O O . LYS A 1 93 ? -4.058 -22.187 19.487 1.00 51.69 93 LYS A O 1
ATOM 724 N N . GLN A 1 94 ? -3.608 -24.025 18.270 1.00 48.84 94 GLN A N 1
ATOM 725 C CA . GLN A 1 94 ? -4.827 -24.042 17.449 1.00 48.84 94 GLN A CA 1
ATOM 726 C C . GLN A 1 94 ? -5.815 -25.143 17.868 1.00 48.84 94 GLN A C 1
ATOM 728 O O . GLN A 1 94 ? -6.794 -25.370 17.162 1.00 48.84 94 GLN A O 1
ATOM 733 N N . GLN A 1 95 ? -5.610 -25.794 19.020 1.00 48.06 95 GLN A N 1
ATOM 734 C CA . GLN A 1 95 ? -6.690 -26.531 19.676 1.00 48.06 95 GLN A CA 1
ATOM 735 C C . GLN A 1 95 ? -7.775 -25.539 20.114 1.00 48.06 95 GLN A C 1
ATOM 737 O O . GLN A 1 95 ? -7.643 -24.876 21.138 1.00 48.06 95 GLN A O 1
ATOM 742 N N . GLU A 1 96 ? -8.775 -25.386 19.245 1.00 50.44 96 GLU A N 1
ATOM 743 C CA . GLU A 1 96 ? -10.183 -25.057 19.495 1.00 50.44 96 GLU A CA 1
ATOM 744 C C . GLU A 1 96 ? -10.490 -24.386 20.842 1.00 50.44 96 GLU A C 1
ATOM 746 O O . GLU A 1 96 ? -11.282 -24.869 21.647 1.00 50.44 96 GLU A O 1
ATOM 751 N N . THR A 1 97 ? -9.934 -23.199 21.074 1.00 46.66 97 THR A N 1
ATOM 752 C CA . THR A 1 97 ? -10.683 -22.207 21.833 1.00 46.66 97 THR A CA 1
ATOM 753 C C . THR A 1 97 ? -11.691 -21.636 20.855 1.00 46.66 97 THR A C 1
ATOM 755 O O . THR A 1 97 ? -11.389 -20.753 20.052 1.00 46.66 97 THR A O 1
ATOM 758 N N . THR A 1 98 ? -12.900 -22.194 20.860 1.00 43.75 98 THR A N 1
ATOM 759 C CA . THR A 1 98 ? -14.074 -21.520 20.314 1.00 43.75 98 THR A CA 1
ATOM 760 C C . THR A 1 98 ? -14.085 -20.145 20.965 1.00 43.75 98 THR A C 1
ATOM 762 O O . THR A 1 98 ? -14.344 -20.008 22.160 1.00 43.75 98 THR A O 1
ATOM 765 N N . PHE A 1 99 ? -13.664 -19.134 20.207 1.00 45.34 99 PHE A N 1
ATOM 766 C CA . PHE A 1 99 ? -13.680 -17.749 20.633 1.00 45.34 99 PHE A CA 1
ATOM 767 C C . PHE A 1 99 ? -15.151 -17.352 20.721 1.00 45.34 99 PHE A C 1
ATOM 769 O O . PHE A 1 99 ? -15.736 -16.828 19.775 1.00 45.34 99 PHE A O 1
ATOM 776 N N . GLU A 1 100 ? -15.786 -17.686 21.842 1.00 45.25 100 GLU A N 1
ATOM 777 C CA . GLU A 1 100 ? -17.054 -17.086 22.201 1.00 45.25 100 GLU A CA 1
ATOM 778 C C . GLU A 1 100 ? -16.765 -15.608 22.423 1.00 45.25 100 GLU A C 1
ATOM 780 O O . GLU A 1 100 ? -16.070 -15.219 23.366 1.00 45.25 100 GLU A O 1
ATOM 785 N N . TYR A 1 101 ? -17.285 -14.777 21.517 1.00 44.16 101 TYR A N 1
ATOM 786 C CA . TYR A 1 101 ? -17.376 -13.352 21.777 1.00 44.16 101 TYR A CA 1
ATOM 787 C C . TYR A 1 101 ? -18.021 -13.192 23.154 1.00 44.16 101 TYR A C 1
ATOM 789 O O . TYR A 1 101 ? -19.085 -13.784 23.385 1.00 44.16 101 TYR A O 1
ATOM 797 N N . PRO A 1 102 ? -17.410 -12.422 24.073 1.00 46.34 102 PRO A N 1
ATOM 798 C CA . PRO A 1 102 ? -18.063 -12.101 25.323 1.00 46.34 102 PRO A CA 1
ATOM 799 C C . PRO A 1 102 ? -19.470 -11.620 24.979 1.00 46.34 102 PRO A C 1
ATOM 801 O O . PRO A 1 102 ? -19.626 -10.704 24.169 1.00 46.34 102 PRO A O 1
ATOM 804 N N . LYS A 1 103 ? -20.503 -12.231 25.574 1.00 46.97 103 LYS A N 1
ATOM 805 C CA . LYS A 1 103 ? -21.906 -11.787 25.458 1.00 46.97 103 LYS A CA 1
ATOM 806 C C . LYS A 1 103 ? -22.120 -10.429 26.152 1.00 46.97 103 LYS A C 1
ATOM 808 O O . LYS A 1 103 ? -23.172 -10.155 26.720 1.00 46.97 103 LYS A O 1
ATOM 813 N N . THR A 1 104 ? -21.106 -9.571 26.155 1.00 53.06 104 THR A N 1
ATOM 814 C CA . THR A 1 104 ? -21.224 -8.155 26.444 1.00 53.06 104 THR A CA 1
ATOM 815 C C . THR A 1 104 ? -22.051 -7.552 25.324 1.00 53.06 104 THR A C 1
ATOM 817 O O . THR A 1 104 ? -21.678 -7.650 24.153 1.00 53.06 104 THR A O 1
ATOM 820 N N . LYS A 1 105 ? -23.200 -6.968 25.675 1.00 45.94 105 LYS A N 1
ATOM 821 C CA . LYS A 1 105 ? -24.012 -6.201 24.728 1.00 45.94 105 LYS A CA 1
ATOM 822 C C . LYS A 1 105 ? -23.083 -5.207 24.031 1.00 45.94 105 LYS A C 1
ATOM 824 O O . LYS A 1 105 ? -22.339 -4.505 24.715 1.00 45.94 105 LYS A O 1
ATOM 829 N N . MET A 1 106 ? -23.090 -5.197 22.695 1.00 51.66 106 MET A N 1
ATOM 830 C CA . MET A 1 106 ? -22.358 -4.181 21.940 1.00 51.66 106 MET A CA 1
ATOM 831 C C . MET A 1 106 ? -22.711 -2.798 22.498 1.00 51.66 106 MET A C 1
ATOM 833 O O . MET A 1 106 ? -23.867 -2.602 22.902 1.00 51.66 106 MET A O 1
ATOM 837 N N . PRO A 1 107 ? -21.751 -1.854 22.537 1.00 57.78 107 PRO A N 1
ATOM 838 C CA . PRO A 1 107 ? -22.066 -0.487 22.916 1.00 57.78 107 PRO A CA 1
ATOM 839 C C . PRO A 1 107 ? -23.262 -0.013 22.078 1.00 57.78 107 PRO A C 1
ATOM 841 O O . PRO A 1 107 ? -23.363 -0.379 20.899 1.00 57.78 107 PRO A O 1
ATOM 844 N N . PRO A 1 108 ? -24.205 0.728 22.684 1.00 63.50 108 PRO A N 1
ATOM 845 C CA . PRO A 1 108 ? -25.414 1.146 21.994 1.00 63.50 108 PRO A CA 1
ATOM 846 C C . PRO A 1 108 ? -25.024 1.860 20.697 1.00 63.50 108 PRO A C 1
ATOM 848 O O . PRO A 1 108 ? -24.125 2.704 20.693 1.00 63.50 108 PRO A O 1
ATOM 851 N N . SER A 1 109 ? -25.677 1.501 19.586 1.00 61.06 109 SER A N 1
ATOM 852 C CA . SER A 1 109 ? -25.353 2.021 18.248 1.00 61.06 109 SER A CA 1
ATOM 853 C C . SER A 1 109 ? -25.331 3.549 18.204 1.00 61.06 109 SER A C 1
ATOM 855 O O . SER A 1 109 ? -24.577 4.122 17.423 1.00 61.06 109 SER A O 1
ATOM 857 N N . SER A 1 110 ? -26.088 4.196 19.096 1.00 68.44 110 SER A N 1
ATOM 858 C CA . SER A 1 110 ? -26.137 5.644 19.290 1.00 68.44 110 SER A CA 1
ATOM 859 C C . SER A 1 110 ? -24.771 6.275 19.555 1.00 68.44 110 SER A C 1
ATOM 861 O O . SER A 1 110 ? -24.521 7.378 19.086 1.00 68.44 110 SER A O 1
ATOM 863 N N . LEU A 1 111 ? -23.873 5.586 20.263 1.00 66.06 111 LEU A N 1
ATOM 864 C CA . LEU A 1 111 ? -22.571 6.133 20.648 1.00 66.06 111 LEU A CA 1
ATOM 865 C C . LEU A 1 111 ? -21.636 6.213 19.437 1.00 66.06 111 LEU A C 1
ATOM 867 O O . LEU A 1 111 ? -20.957 7.212 19.235 1.00 66.06 111 LEU A O 1
ATOM 871 N N . VAL A 1 112 ? -21.674 5.198 18.571 1.00 65.31 112 VAL A N 1
ATOM 872 C CA . VAL A 1 112 ? -20.979 5.221 17.276 1.00 65.31 112 VAL A CA 1
ATOM 873 C C . VAL A 1 112 ? -21.637 6.248 16.352 1.00 65.31 112 VAL A C 1
ATOM 875 O O . VAL A 1 112 ? -20.953 7.024 15.689 1.00 65.31 112 VAL A O 1
ATOM 878 N N . GLU A 1 113 ? -22.966 6.314 16.347 1.00 72.81 113 GLU A N 1
ATOM 879 C CA . GLU A 1 113 ? -23.734 7.246 15.523 1.00 72.81 113 GLU A CA 1
ATOM 880 C C . GLU A 1 113 ? -23.462 8.720 15.869 1.00 72.81 113 GLU A C 1
ATOM 882 O O . GLU A 1 113 ? -23.380 9.551 14.968 1.00 72.81 113 GLU A O 1
ATOM 887 N N . GLU A 1 114 ? -23.268 9.058 17.146 1.00 74.69 114 GLU A N 1
ATOM 888 C CA . GLU A 1 114 ? -22.870 10.400 17.593 1.00 74.69 114 GLU A CA 1
ATOM 889 C C . GLU A 1 114 ? -21.472 10.788 17.106 1.00 74.69 114 GLU A C 1
ATOM 891 O O . GLU A 1 114 ? -21.272 11.917 16.648 1.00 74.69 114 GLU A O 1
ATOM 896 N N . VAL A 1 115 ? -20.517 9.852 17.120 1.00 70.19 115 VAL A N 1
ATOM 897 C CA . VAL A 1 115 ? -19.181 10.083 16.550 1.00 70.19 115 VAL A CA 1
ATOM 898 C C . VAL A 1 115 ? -19.295 10.385 15.059 1.00 70.19 115 VAL A C 1
ATOM 900 O O . VAL A 1 115 ? -18.785 11.408 14.600 1.00 70.19 115 VAL A O 1
ATOM 903 N N . TYR A 1 116 ? -20.052 9.576 14.315 1.00 69.31 116 TYR A N 1
ATOM 904 C CA . TYR A 1 116 ? -20.300 9.834 12.898 1.00 69.31 116 TYR A CA 1
ATOM 905 C C . TYR A 1 116 ? -21.011 11.170 12.671 1.00 69.31 116 TYR A C 1
ATOM 907 O O . TYR A 1 116 ? -20.585 11.930 11.809 1.00 69.31 116 TYR A O 1
ATOM 915 N N . LYS A 1 117 ? -22.041 11.513 13.455 1.00 75.94 117 LYS A N 1
ATOM 916 C CA . LYS A 1 117 ? -22.777 12.788 13.345 1.00 75.94 117 LYS A CA 1
ATOM 917 C C . LYS A 1 117 ? -21.899 14.003 13.654 1.00 75.94 117 LYS A C 1
ATOM 919 O O . LYS A 1 117 ? -22.034 15.023 12.981 1.00 75.94 117 LYS A O 1
ATOM 924 N N . SER A 1 118 ? -20.990 13.900 14.623 1.00 69.69 118 SER A N 1
ATOM 925 C CA . SER A 1 118 ? -20.054 14.980 14.964 1.00 69.69 118 SER A CA 1
ATOM 926 C C . SER A 1 118 ? -19.022 15.240 13.859 1.00 69.69 118 SER A C 1
ATOM 928 O O . SER A 1 118 ? -18.679 16.397 13.616 1.00 69.69 118 SER A O 1
ATOM 930 N N . HIS A 1 119 ? -18.597 14.194 13.138 1.00 66.19 119 HIS A N 1
ATOM 931 C CA . HIS A 1 119 ? -17.643 14.296 12.026 1.00 66.19 119 HIS A CA 1
ATOM 932 C C . HIS A 1 119 ? -18.318 14.551 10.661 1.00 66.19 119 HIS A C 1
ATOM 934 O O . HIS A 1 119 ? -17.689 15.082 9.748 1.00 66.19 119 HIS A O 1
ATOM 940 N N . ASN A 1 120 ? -19.624 14.285 10.519 1.00 56.41 120 ASN A N 1
ATOM 941 C CA . ASN A 1 120 ? -20.383 14.433 9.265 1.00 56.41 120 ASN A CA 1
ATOM 942 C C . ASN A 1 120 ? -20.720 15.877 8.844 1.00 56.41 120 ASN A C 1
ATOM 944 O O . ASN A 1 120 ? -21.544 16.076 7.948 1.00 56.41 120 ASN A O 1
ATOM 948 N N . ARG A 1 121 ? -20.114 16.914 9.439 1.00 56.41 121 ARG A N 1
ATOM 949 C CA . ARG A 1 121 ? -20.357 18.298 8.977 1.00 56.41 121 ARG A CA 1
ATOM 950 C C . ARG A 1 121 ? -19.823 18.554 7.562 1.00 56.41 121 ARG A C 1
ATOM 952 O O . ARG A 1 121 ? -20.349 19.428 6.879 1.00 56.41 121 ARG A O 1
ATOM 959 N N . ALA A 1 122 ? -18.859 17.763 7.091 1.00 57.81 122 ALA A N 1
ATOM 960 C CA . ALA A 1 122 ? -18.426 17.745 5.697 1.00 57.81 122 ALA A CA 1
ATOM 961 C C . ALA A 1 122 ? -18.924 16.454 5.024 1.00 57.81 122 ALA A C 1
ATOM 963 O O . ALA A 1 122 ? -18.432 15.359 5.301 1.00 57.81 122 ALA A O 1
ATOM 964 N N . LYS A 1 123 ? -19.944 16.582 4.168 1.00 54.62 123 LYS A N 1
ATOM 965 C CA . LYS A 1 123 ? -20.578 15.476 3.431 1.00 54.62 123 LYS A CA 1
ATOM 966 C C . LYS A 1 123 ? -19.527 14.628 2.693 1.00 54.62 123 LYS A C 1
ATOM 968 O O . LYS A 1 123 ? -18.959 15.094 1.712 1.00 54.62 123 LYS A O 1
ATOM 973 N N . GLY A 1 124 ? -19.321 13.383 3.128 1.00 67.44 124 GLY A N 1
ATOM 974 C CA . GLY A 1 124 ? -18.582 12.358 2.373 1.00 67.44 124 GLY A CA 1
ATOM 975 C C . GLY A 1 124 ? -17.189 11.988 2.893 1.00 67.44 124 GLY A C 1
ATOM 976 O O . GLY A 1 124 ? -16.549 11.105 2.322 1.00 67.44 124 GLY A O 1
ATOM 977 N N . THR A 1 125 ? -16.710 12.604 3.972 1.00 67.50 125 THR A N 1
ATOM 978 C CA . THR A 1 125 ? -15.404 12.252 4.552 1.00 67.50 125 THR A CA 1
ATOM 979 C C . THR A 1 125 ? -15.509 10.972 5.385 1.00 67.50 125 THR A C 1
ATOM 981 O O . THR A 1 125 ? -16.328 10.884 6.298 1.00 67.50 125 THR A O 1
ATOM 984 N N . LYS A 1 126 ? -14.690 9.959 5.069 1.00 78.81 126 LYS A N 1
ATOM 985 C CA . LYS A 1 126 ? -14.571 8.740 5.885 1.00 78.81 126 LYS A CA 1
ATOM 986 C C . LYS A 1 126 ? -13.943 9.112 7.232 1.00 78.81 126 LYS A C 1
ATOM 988 O O . LYS A 1 126 ? -12.904 9.764 7.243 1.00 78.81 126 LYS A O 1
ATOM 993 N N . VAL A 1 127 ? -14.563 8.701 8.338 1.00 80.56 127 VAL A N 1
ATOM 994 C CA . VAL A 1 127 ? -14.030 8.934 9.692 1.00 80.56 127 VAL A CA 1
ATOM 995 C C . VAL A 1 127 ? -12.860 7.988 9.938 1.00 80.56 127 VAL A C 1
ATOM 997 O O . VAL A 1 127 ? -12.953 6.796 9.627 1.00 80.56 127 VAL A O 1
ATOM 1000 N N . ALA A 1 128 ? -11.758 8.505 10.477 1.00 86.62 128 ALA A N 1
ATOM 1001 C CA . ALA A 1 128 ? -10.595 7.683 10.770 1.00 86.62 128 ALA A CA 1
ATOM 1002 C C . ALA A 1 128 ? -10.856 6.812 12.015 1.00 86.62 128 ALA A C 1
ATOM 1004 O O . ALA A 1 128 ? -11.451 7.256 12.995 1.00 86.62 128 ALA A O 1
ATOM 1005 N N . ILE A 1 129 ? -10.432 5.543 11.989 1.00 87.38 129 ILE A N 1
ATOM 1006 C CA . ILE A 1 129 ? -10.703 4.589 13.086 1.00 87.38 129 ILE A CA 1
ATOM 1007 C C . ILE A 1 129 ? -10.082 5.068 14.408 1.00 87.38 129 ILE A C 1
ATOM 1009 O O . ILE A 1 129 ? -10.676 4.893 15.470 1.00 87.38 129 ILE A O 1
ATOM 1013 N N . ASP A 1 130 ? -8.919 5.713 14.349 1.00 90.94 130 ASP A N 1
ATOM 1014 C CA . ASP A 1 130 ? -8.252 6.334 15.492 1.00 90.94 130 ASP A CA 1
ATOM 1015 C C . ASP A 1 130 ? -9.099 7.439 16.136 1.00 90.94 130 ASP A C 1
ATOM 1017 O O . ASP A 1 130 ? -9.226 7.474 17.362 1.00 90.94 130 ASP A O 1
ATOM 1021 N N . GLU A 1 131 ? -9.763 8.275 15.336 1.00 88.38 131 GLU A N 1
ATOM 1022 C CA . GLU A 1 131 ? -10.684 9.301 15.843 1.00 88.38 131 GLU A CA 1
ATOM 1023 C C . GLU A 1 131 ? -11.883 8.666 16.555 1.00 88.38 131 GLU A C 1
ATOM 1025 O O . GLU A 1 131 ? -12.283 9.123 17.629 1.00 88.38 131 GLU A O 1
ATOM 1030 N N . VAL A 1 132 ? -12.416 7.567 16.009 1.00 87.00 132 VAL A N 1
ATOM 1031 C CA . VAL A 1 132 ? -13.522 6.827 16.631 1.00 87.00 132 VAL A CA 1
ATOM 1032 C C . VAL A 1 132 ? -13.111 6.261 17.988 1.00 87.00 132 VAL A C 1
ATOM 1034 O O . VAL A 1 132 ? -13.829 6.463 18.968 1.00 87.00 132 VAL A O 1
ATOM 1037 N N . ILE A 1 133 ? -11.952 5.601 18.074 1.00 87.62 133 ILE A N 1
ATOM 1038 C CA . ILE A 1 133 ? -11.437 5.037 19.333 1.00 87.62 133 ILE A CA 1
ATOM 1039 C C . ILE A 1 133 ? -11.277 6.142 20.383 1.00 87.62 133 ILE A C 1
ATOM 1041 O O . ILE A 1 133 ? -11.773 6.010 21.505 1.00 87.62 133 ILE A O 1
ATOM 1045 N N . VAL A 1 134 ? -10.637 7.257 20.020 1.00 89.69 134 VAL A N 1
ATOM 1046 C CA . VAL A 1 134 ? -10.426 8.387 20.936 1.00 89.69 134 VAL A CA 1
ATOM 1047 C C . VAL A 1 134 ? -11.758 8.981 21.392 1.00 89.69 134 VAL A C 1
ATOM 1049 O O . VAL A 1 134 ? -11.923 9.262 22.581 1.00 89.69 134 VAL A O 1
ATOM 1052 N N . SER A 1 135 ? -12.720 9.145 20.483 1.00 86.62 135 SER A N 1
ATOM 1053 C CA . SER A 1 135 ? -14.023 9.725 20.810 1.00 86.62 135 SER A CA 1
ATOM 1054 C C . SER A 1 135 ? -14.839 8.836 21.748 1.00 86.62 135 SER A C 1
ATOM 1056 O O . SER A 1 135 ? -15.405 9.338 22.718 1.00 86.62 135 SER A O 1
ATOM 1058 N N . VAL A 1 136 ? -14.873 7.521 21.512 1.00 86.50 136 VAL A N 1
ATOM 1059 C CA . VAL A 1 136 ? -15.579 6.571 22.388 1.00 86.50 136 VAL A CA 1
ATOM 1060 C C . VAL A 1 136 ? -14.954 6.561 23.786 1.00 86.50 136 VAL A C 1
ATOM 1062 O O . VAL A 1 136 ? -15.664 6.724 24.778 1.00 86.50 136 VAL A O 1
ATOM 1065 N N . CYS A 1 137 ? -13.623 6.466 23.888 1.00 89.88 137 CYS A N 1
ATOM 1066 C CA . CYS A 1 137 ? -12.926 6.493 25.180 1.00 89.88 137 CYS A CA 1
ATOM 1067 C C . CYS A 1 137 ? -13.073 7.836 25.914 1.00 89.88 137 CYS A C 1
ATOM 1069 O O . CYS A 1 137 ? -13.048 7.879 27.149 1.00 89.88 137 CYS A O 1
ATOM 1071 N N . ARG A 1 138 ? -13.215 8.944 25.178 1.00 89.69 138 ARG A N 1
ATOM 1072 C CA . ARG A 1 138 ? -13.497 10.262 25.753 1.00 89.69 138 ARG A CA 1
ATOM 1073 C C . ARG A 1 138 ? -14.905 10.320 26.342 1.00 89.69 138 ARG A C 1
ATOM 1075 O O . ARG A 1 138 ? -15.029 10.729 27.495 1.00 89.69 138 ARG A O 1
ATOM 1082 N N . ASN A 1 139 ? -15.918 9.886 25.593 1.00 86.75 139 ASN A N 1
ATOM 1083 C CA . ASN A 1 139 ? -17.312 9.885 26.043 1.00 86.75 139 ASN A CA 1
ATOM 1084 C C . ASN A 1 139 ? -17.481 9.042 27.313 1.00 86.75 139 ASN A C 1
ATOM 1086 O O . ASN A 1 139 ? -17.992 9.538 28.316 1.00 86.75 139 ASN A O 1
ATOM 1090 N N . GLU A 1 140 ? -16.930 7.827 27.326 1.00 88.56 140 GLU A N 1
ATOM 1091 C CA . GLU A 1 140 ? -16.959 6.943 28.499 1.00 88.56 140 GLU A CA 1
ATOM 1092 C C . GLU A 1 140 ? -16.297 7.599 29.727 1.00 88.56 140 GLU A C 1
ATOM 1094 O O . GLU A 1 140 ? -16.825 7.589 30.839 1.00 88.56 140 GLU A O 1
ATOM 1099 N N . ASN A 1 141 ? -15.148 8.258 29.535 1.00 92.62 141 ASN A N 1
ATOM 1100 C CA . ASN A 1 141 ? -14.484 8.996 30.612 1.00 92.62 141 ASN A CA 1
ATOM 1101 C C . ASN A 1 141 ? -15.318 10.175 31.139 1.00 92.62 141 ASN A C 1
ATOM 1103 O O . ASN A 1 141 ? -15.229 10.503 32.326 1.00 92.62 141 ASN A O 1
ATOM 1107 N N . GLU A 1 142 ? -16.086 10.850 30.285 1.00 91.75 142 GLU A N 1
ATOM 1108 C CA . GLU A 1 142 ? -16.989 11.927 30.694 1.00 91.75 142 GLU A CA 1
ATOM 1109 C C . GLU A 1 142 ? -18.176 11.387 31.506 1.00 91.75 142 GLU A C 1
ATOM 1111 O O . GLU A 1 142 ? -18.547 11.987 32.520 1.00 91.75 142 GLU A O 1
ATOM 1116 N N . GLU A 1 143 ? -18.722 10.226 31.143 1.00 88.19 143 GLU A N 1
ATOM 1117 C CA . GLU A 1 143 ? -19.759 9.542 31.921 1.00 88.19 143 GLU A CA 1
ATOM 1118 C C . GLU A 1 143 ? -19.247 9.079 33.289 1.00 88.19 143 GLU A C 1
ATOM 1120 O O . GLU A 1 143 ? -19.872 9.370 34.315 1.00 88.19 143 GLU A O 1
ATOM 1125 N N . LEU A 1 144 ? -18.056 8.474 33.335 1.00 90.25 144 LEU A N 1
ATOM 1126 C CA . LEU A 1 144 ? -17.404 8.079 34.586 1.00 90.25 144 LEU A CA 1
ATOM 1127 C C . LEU A 1 144 ? -17.139 9.281 35.502 1.00 90.25 144 LEU A C 1
ATOM 1129 O O . LEU A 1 144 ? -17.306 9.176 36.717 1.00 90.25 144 LEU A O 1
ATOM 1133 N N . LYS A 1 145 ? -16.791 10.453 34.951 1.00 94.75 145 LYS A N 1
ATOM 1134 C CA . LYS A 1 145 ? -16.668 11.697 35.735 1.00 94.75 145 LYS A CA 1
ATOM 1135 C C . LYS A 1 145 ? -18.007 12.149 36.323 1.00 94.75 145 LYS A C 1
ATOM 1137 O O . LYS A 1 145 ? -18.049 12.565 37.481 1.00 94.75 145 LYS A O 1
ATOM 1142 N N . LYS A 1 146 ? -19.105 12.064 35.563 1.00 92.44 146 LYS A N 1
ATOM 1143 C CA . LYS A 1 146 ? -20.451 12.385 36.075 1.00 92.44 146 LYS A CA 1
ATOM 1144 C C . LYS A 1 146 ? -20.842 11.433 37.206 1.00 92.44 146 LYS A C 1
ATOM 1146 O O . LYS A 1 146 ? -21.380 11.881 38.219 1.00 92.44 146 LYS A O 1
ATOM 1151 N N . LEU A 1 147 ? -20.542 10.140 37.060 1.00 91.81 147 LEU A N 1
ATOM 1152 C CA . LEU A 1 147 ? -20.788 9.135 38.094 1.00 91.81 147 LEU A CA 1
ATOM 1153 C C . LEU A 1 147 ? -19.933 9.392 39.343 1.00 91.81 147 LEU A C 1
ATOM 1155 O O . LEU A 1 147 ? -20.458 9.348 40.453 1.00 91.81 147 LEU A O 1
ATOM 1159 N N . GLN A 1 148 ? -18.662 9.773 39.166 1.00 93.88 148 GLN A N 1
ATOM 1160 C CA . GLN A 1 148 ? -17.761 10.141 40.261 1.00 93.88 148 GLN A CA 1
ATOM 1161 C C . GLN A 1 148 ? -18.348 11.271 41.110 1.00 93.88 148 GLN A C 1
ATOM 1163 O O . GLN A 1 148 ? -18.352 11.181 42.334 1.00 93.88 148 GLN A O 1
ATOM 1168 N N . GLY A 1 149 ? -18.906 12.303 40.469 1.00 93.88 149 GLY A N 1
ATOM 1169 C CA . GLY A 1 149 ? -19.559 13.408 41.170 1.00 93.88 149 GLY A CA 1
ATOM 1170 C C . GLY A 1 149 ? -20.795 12.985 41.973 1.00 93.88 149 GLY A C 1
ATOM 1171 O O . GLY A 1 149 ? -21.067 13.571 43.019 1.00 93.88 149 GLY A O 1
ATOM 1172 N N . LYS A 1 150 ? -21.539 11.961 41.527 1.00 95.38 150 LYS A N 1
ATOM 1173 C CA . LYS A 1 150 ? -22.682 11.405 42.276 1.00 95.38 150 LYS A CA 1
ATOM 1174 C C . LYS A 1 150 ? -22.217 10.599 43.489 1.00 95.38 150 LYS A C 1
ATOM 1176 O O . LYS A 1 150 ? -22.696 10.844 44.590 1.00 95.38 150 LYS A O 1
ATOM 1181 N N . VAL A 1 151 ? -21.248 9.706 43.294 1.00 95.25 151 VAL A N 1
ATOM 1182 C CA . VAL A 1 151 ? -20.674 8.865 44.358 1.00 95.25 151 VAL A CA 1
ATOM 1183 C C . VAL A 1 151 ? -19.964 9.703 45.425 1.00 95.25 151 VAL A C 1
ATOM 1185 O O . VAL A 1 151 ? -20.055 9.433 46.620 1.00 95.25 151 VAL A O 1
ATOM 1188 N N . GLN A 1 152 ? -19.298 10.786 45.019 1.00 95.19 152 GLN A N 1
ATOM 1189 C CA . GLN A 1 152 ? -18.671 11.708 45.960 1.00 95.19 152 GLN A CA 1
ATOM 1190 C C . GLN A 1 152 ? -19.700 12.406 46.860 1.00 95.19 152 GLN A C 1
ATOM 1192 O O . GLN A 1 152 ? -19.413 12.618 48.035 1.00 95.19 152 GLN A O 1
ATOM 1197 N N . LYS A 1 153 ? -20.893 12.726 46.339 1.00 96.38 153 LYS A N 1
ATOM 1198 C CA . LYS A 1 153 ? -21.991 13.305 47.132 1.00 96.38 153 LYS A CA 1
ATOM 1199 C C . LYS A 1 153 ? -22.631 12.295 48.084 1.00 96.38 153 LYS A C 1
ATOM 1201 O O . LYS A 1 153 ? -23.097 12.703 49.139 1.00 96.38 153 LYS A O 1
ATOM 1206 N N . SER A 1 154 ? -22.661 11.010 47.727 1.00 95.06 154 SER A N 1
ATOM 1207 C CA . SER A 1 154 ? -23.211 9.957 48.590 1.00 95.06 154 SER A CA 1
ATOM 1208 C C . SER A 1 154 ? -22.240 9.475 49.672 1.00 95.06 154 SER A C 1
ATOM 1210 O O . SER A 1 154 ? -22.659 8.737 50.555 1.00 95.06 154 SER A O 1
ATOM 1212 N N . GLY A 1 155 ? -20.962 9.872 49.619 1.00 95.56 155 GLY A N 1
ATOM 1213 C CA . GLY A 1 155 ? -19.951 9.460 50.601 1.00 95.56 155 GLY A CA 1
ATOM 1214 C C . GLY A 1 155 ? -19.518 7.994 50.482 1.00 95.56 155 GLY A C 1
ATOM 1215 O O . GLY A 1 155 ? -18.953 7.450 51.424 1.00 95.56 155 GLY A O 1
ATOM 1216 N N . ASP A 1 156 ? -19.773 7.347 49.343 1.00 95.31 156 ASP A N 1
ATOM 1217 C CA . ASP A 1 156 ? -19.411 5.945 49.121 1.00 95.31 156 ASP A CA 1
ATOM 1218 C C . ASP A 1 156 ? -17.949 5.826 48.648 1.00 95.31 156 ASP A C 1
ATOM 1220 O O . ASP A 1 156 ? -17.621 6.067 47.483 1.00 95.31 156 ASP A O 1
ATOM 1224 N N . GLU A 1 157 ? -17.050 5.468 49.567 1.00 95.12 157 GLU A N 1
ATOM 1225 C CA . GLU A 1 157 ? -15.619 5.291 49.282 1.00 95.12 157 GLU A CA 1
ATOM 1226 C C . GLU A 1 157 ? -15.331 4.099 48.353 1.00 95.12 157 GLU A C 1
ATOM 1228 O O . GLU A 1 157 ? -14.420 4.175 47.525 1.00 95.12 157 GLU A O 1
ATOM 1233 N N . GLN A 1 158 ? -16.124 3.021 48.420 1.00 92.00 158 GLN A N 1
ATOM 1234 C CA . GLN A 1 158 ? -15.941 1.864 47.535 1.00 92.00 158 GLN A CA 1
ATOM 1235 C C . GLN A 1 158 ? -16.285 2.230 46.089 1.00 92.00 158 GLN A C 1
ATOM 1237 O O . GLN A 1 158 ? -15.549 1.878 45.162 1.00 92.00 158 GLN A O 1
ATOM 1242 N N . GLY A 1 159 ? -17.354 3.006 45.896 1.00 90.31 159 GLY A N 1
ATOM 1243 C CA . GLY A 1 159 ? -17.717 3.544 44.591 1.00 90.31 159 GLY A CA 1
ATOM 1244 C C . GLY A 1 159 ? -16.627 4.442 43.994 1.00 90.31 159 GLY A C 1
ATOM 1245 O O . GLY A 1 159 ? -16.366 4.373 42.791 1.00 90.31 159 GLY A O 1
ATOM 1246 N N . LYS A 1 160 ? -15.948 5.268 44.808 1.00 93.38 160 LYS A N 1
ATOM 1247 C CA . LYS A 1 160 ? -14.863 6.147 44.325 1.00 93.38 160 LYS A CA 1
ATOM 1248 C C . LYS A 1 160 ? -13.697 5.339 43.765 1.00 93.38 160 LYS A C 1
ATOM 1250 O O . LYS A 1 160 ? -13.210 5.648 42.675 1.00 93.38 160 LYS A O 1
ATOM 1255 N N . ASP A 1 161 ? -13.278 4.303 44.485 1.00 92.25 161 ASP A N 1
ATOM 1256 C CA . ASP A 1 161 ? -12.191 3.425 44.056 1.00 92.25 161 ASP A CA 1
ATOM 1257 C C . ASP A 1 161 ? -12.569 2.609 42.806 1.00 92.25 161 ASP A C 1
ATOM 1259 O O . ASP A 1 161 ? -11.791 2.524 41.851 1.00 92.25 161 ASP A O 1
ATOM 1263 N N . ALA A 1 162 ? -13.796 2.082 42.745 1.00 90.88 162 ALA A N 1
ATOM 1264 C CA . ALA A 1 162 ? -14.298 1.379 41.564 1.00 90.88 162 ALA A CA 1
ATOM 1265 C C . ALA A 1 162 ? -14.284 2.273 40.309 1.00 90.88 162 ALA A C 1
ATOM 1267 O O . ALA A 1 162 ? -13.835 1.846 39.242 1.00 90.88 162 ALA A O 1
ATOM 1268 N N . ILE A 1 163 ? -14.702 3.537 40.434 1.00 90.94 163 ILE A N 1
ATOM 1269 C CA . ILE A 1 163 ? -14.681 4.499 39.323 1.00 90.94 163 ILE A CA 1
ATOM 1270 C C . ILE A 1 163 ? -13.249 4.845 38.915 1.00 90.94 163 ILE A C 1
ATOM 1272 O O . ILE A 1 163 ? -12.959 4.941 37.721 1.00 90.94 163 ILE A O 1
ATOM 1276 N N . GLN A 1 164 ? -12.333 5.005 39.871 1.00 93.50 164 GLN A N 1
ATOM 1277 C CA . GLN A 1 164 ? -10.930 5.261 39.557 1.00 93.50 164 GLN A CA 1
ATOM 1278 C C . GLN A 1 164 ? -10.315 4.092 38.773 1.00 93.50 164 GLN A C 1
ATOM 1280 O O . GLN A 1 164 ? -9.664 4.321 37.751 1.00 93.50 164 GLN A O 1
ATOM 1285 N N . ARG A 1 165 ? -10.586 2.847 39.185 1.00 89.25 165 ARG A N 1
ATOM 1286 C CA . ARG A 1 165 ? -10.168 1.641 38.454 1.00 89.25 165 ARG A CA 1
ATOM 1287 C C . ARG A 1 165 ? -10.774 1.578 37.053 1.00 89.25 165 ARG A C 1
ATOM 1289 O O . ARG A 1 165 ? -10.046 1.316 36.097 1.00 89.25 165 ARG A O 1
ATOM 1296 N N . ALA A 1 166 ? -12.061 1.896 36.903 1.00 89.50 166 ALA A N 1
ATOM 1297 C CA . ALA A 1 166 ? -12.716 1.956 35.597 1.00 89.50 166 ALA A CA 1
ATOM 1298 C C . ALA A 1 166 ? -12.063 2.997 34.670 1.00 89.50 166 ALA A C 1
ATOM 1300 O O . ALA A 1 166 ? -11.777 2.706 33.511 1.00 89.50 166 ALA A O 1
ATOM 1301 N N . ARG A 1 167 ? -11.734 4.190 35.181 1.00 93.50 167 ARG A N 1
ATOM 1302 C CA . ARG A 1 167 ? -11.064 5.241 34.396 1.00 93.50 167 ARG A CA 1
ATOM 1303 C C . ARG A 1 167 ? -9.658 4.84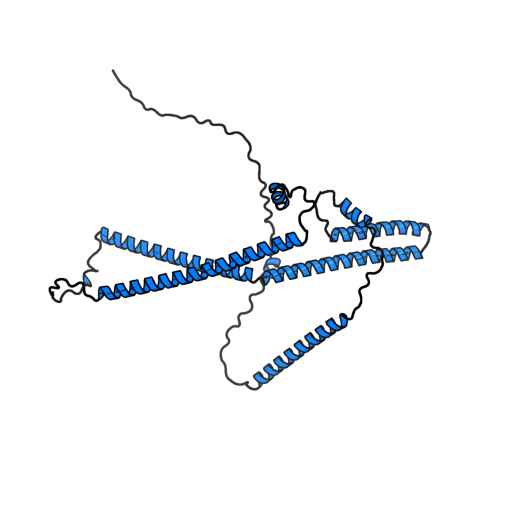1 33.947 1.00 93.50 167 ARG A C 1
ATOM 1305 O O . ARG A 1 167 ? -9.265 5.173 32.829 1.00 93.50 167 ARG A O 1
ATOM 1312 N N . VAL A 1 168 ? -8.900 4.142 34.795 1.00 93.75 168 VAL A N 1
ATOM 1313 C CA . VAL A 1 168 ? -7.593 3.579 34.411 1.00 93.75 168 VAL A CA 1
ATOM 1314 C C . VAL A 1 168 ? -7.779 2.518 33.325 1.00 93.75 168 VAL A C 1
ATOM 1316 O O . VAL A 1 168 ? -7.121 2.598 32.292 1.00 93.75 168 VAL A O 1
ATOM 1319 N N . ALA A 1 169 ? -8.749 1.613 33.482 1.00 89.44 169 ALA A N 1
ATOM 1320 C CA . ALA A 1 169 ? -9.044 0.585 32.486 1.00 89.44 169 ALA A CA 1
ATOM 1321 C C . ALA A 1 169 ? -9.429 1.174 31.114 1.00 89.44 169 ALA A C 1
ATOM 1323 O O . ALA A 1 169 ? -8.948 0.689 30.093 1.00 89.44 169 ALA A O 1
ATOM 1324 N N . VAL A 1 170 ? -10.229 2.248 31.065 1.00 91.25 170 VAL A N 1
ATOM 1325 C CA . VAL A 1 170 ? -10.570 2.933 29.800 1.00 91.25 170 VAL A CA 1
ATOM 1326 C C . VAL A 1 170 ? -9.321 3.488 29.112 1.00 91.25 170 VAL A C 1
ATOM 1328 O O . VAL A 1 170 ? -9.173 3.334 27.900 1.00 91.25 170 VAL A O 1
ATOM 1331 N N . LYS A 1 171 ? -8.394 4.097 29.866 1.00 94.06 171 LYS A N 1
ATOM 1332 C CA . LYS A 1 171 ? -7.122 4.584 29.308 1.00 94.06 171 LYS A CA 1
ATOM 1333 C C . LYS A 1 171 ? -6.247 3.442 28.796 1.00 94.06 171 LYS A C 1
ATOM 1335 O O . LYS A 1 171 ? -5.699 3.548 27.703 1.00 94.06 171 LYS A O 1
ATOM 1340 N N . ASP A 1 172 ? -6.152 2.347 29.544 1.00 90.38 172 ASP A N 1
ATOM 1341 C CA . ASP A 1 172 ? -5.374 1.175 29.134 1.00 90.38 172 ASP A CA 1
ATOM 1342 C C . ASP A 1 172 ? -5.940 0.545 27.855 1.00 90.38 172 ASP A C 1
ATOM 1344 O O . ASP A 1 172 ? -5.186 0.176 26.953 1.00 90.38 172 ASP A O 1
ATOM 1348 N N . ILE A 1 173 ? -7.270 0.457 27.744 1.00 90.81 173 ILE A N 1
ATOM 1349 C CA . ILE A 1 173 ? -7.955 -0.013 26.534 1.00 90.81 173 ILE A CA 1
ATOM 1350 C C . ILE A 1 173 ? -7.664 0.922 25.359 1.00 90.81 173 ILE A C 1
ATOM 1352 O O . ILE A 1 173 ? -7.321 0.433 24.285 1.00 90.81 173 ILE A O 1
ATOM 1356 N N . GLN A 1 174 ? -7.741 2.241 25.561 1.00 92.31 174 GLN A N 1
ATOM 1357 C CA . GLN A 1 174 ? -7.430 3.227 24.524 1.00 92.31 174 GLN A CA 1
ATOM 1358 C C . GLN A 1 174 ? -6.003 3.043 23.991 1.00 92.31 174 GLN A C 1
ATOM 1360 O O . GLN A 1 174 ? -5.807 2.948 22.780 1.00 92.31 174 GLN A O 1
ATOM 1365 N N . VAL A 1 175 ? -5.011 2.941 24.883 1.00 93.75 175 VAL A N 1
ATOM 1366 C CA . VAL A 1 175 ? -3.601 2.755 24.505 1.00 93.75 175 VAL A CA 1
ATOM 1367 C C . VAL A 1 175 ? -3.407 1.439 23.750 1.00 93.75 175 VAL A C 1
ATOM 1369 O O . VAL A 1 175 ? -2.814 1.438 22.673 1.00 93.75 175 VAL A O 1
ATOM 1372 N N . ARG A 1 176 ? -3.956 0.324 24.254 1.00 91.06 176 ARG A N 1
ATOM 1373 C CA . ARG A 1 176 ? -3.848 -0.986 23.585 1.00 91.06 176 ARG A CA 1
ATOM 1374 C C . ARG A 1 176 ? -4.530 -1.005 22.218 1.00 91.06 176 ARG A C 1
ATOM 1376 O O . ARG A 1 176 ? -4.017 -1.638 21.300 1.00 91.06 176 ARG A O 1
ATOM 1383 N N . ALA A 1 177 ? -5.684 -0.355 22.080 1.00 91.31 177 ALA A N 1
ATOM 1384 C CA . ALA A 1 177 ? -6.412 -0.288 20.817 1.00 91.31 177 ALA A CA 1
ATOM 1385 C C . ALA A 1 177 ? -5.642 0.527 19.769 1.00 91.31 177 ALA A C 1
ATOM 1387 O O . ALA A 1 177 ? -5.496 0.072 18.637 1.00 91.31 177 ALA A O 1
ATOM 1388 N N . MET A 1 178 ? -5.090 1.680 20.161 1.00 93.94 178 MET A N 1
ATOM 1389 C CA . MET A 1 178 ? -4.249 2.503 19.287 1.00 93.94 178 MET A CA 1
ATOM 1390 C C . MET A 1 178 ? -2.973 1.770 18.868 1.00 93.94 178 MET A C 1
ATOM 1392 O O . MET A 1 178 ? -2.626 1.779 17.692 1.00 93.94 178 MET A O 1
ATOM 1396 N N . GLN A 1 179 ? -2.310 1.082 19.802 1.00 94.56 179 GLN A N 1
ATOM 1397 C CA . GLN A 1 179 ? -1.113 0.301 19.494 1.00 94.56 179 GLN A CA 1
ATOM 1398 C C . GLN A 1 179 ? -1.408 -0.818 18.485 1.00 94.56 179 GLN A C 1
ATOM 1400 O O . GLN A 1 179 ? -0.701 -0.945 17.492 1.00 94.56 179 GLN A O 1
ATOM 1405 N N . LYS A 1 180 ? -2.487 -1.586 18.683 1.00 92.25 180 LYS A N 1
ATOM 1406 C CA . LYS A 1 180 ? -2.894 -2.634 17.732 1.00 92.25 180 LYS A CA 1
ATOM 1407 C C . LYS A 1 180 ? -3.254 -2.082 16.355 1.00 92.25 180 LYS A C 1
ATOM 1409 O O . LYS A 1 180 ? -2.990 -2.734 15.347 1.00 92.25 180 LYS A O 1
ATOM 1414 N N . LEU A 1 181 ? -3.890 -0.911 16.305 1.00 91.50 181 LEU A N 1
ATOM 1415 C CA . LEU A 1 181 ? -4.212 -0.251 15.043 1.00 91.50 181 LEU A CA 1
ATOM 1416 C C . LEU A 1 181 ? -2.933 0.123 14.285 1.00 91.50 181 LEU A C 1
ATOM 1418 O O . LEU A 1 181 ? -2.870 -0.089 13.077 1.00 91.50 181 LEU A O 1
ATOM 1422 N N . GLU A 1 182 ? -1.918 0.625 14.990 1.00 94.31 182 GLU A N 1
ATOM 1423 C CA . GLU A 1 182 ? -0.620 0.948 14.395 1.00 94.31 182 GLU A CA 1
ATOM 1424 C C . GLU A 1 182 ? 0.119 -0.307 13.919 1.00 94.31 182 GLU A C 1
ATOM 1426 O O . GLU A 1 182 ? 0.529 -0.361 12.765 1.00 94.31 182 GLU A O 1
ATOM 1431 N N . GLU A 1 183 ? 0.181 -1.359 14.740 1.00 92.31 183 GLU A N 1
ATOM 1432 C CA . GLU A 1 183 ? 0.756 -2.658 14.352 1.00 92.31 183 GLU A CA 1
ATOM 1433 C C . GLU A 1 183 ? 0.090 -3.200 13.075 1.00 92.31 183 GLU A C 1
ATOM 1435 O O . GLU A 1 183 ? 0.767 -3.609 12.134 1.00 92.31 183 GLU A O 1
ATOM 1440 N N . THR A 1 184 ? -1.240 -3.109 12.982 1.00 92.00 184 THR A N 1
ATOM 1441 C CA . THR A 1 184 ? -1.988 -3.536 11.786 1.00 92.00 184 THR A CA 1
ATOM 1442 C C . THR A 1 184 ? -1.639 -2.684 10.560 1.00 92.00 184 THR A C 1
ATOM 1444 O O . THR A 1 184 ? -1.496 -3.210 9.455 1.00 92.00 184 THR A O 1
ATOM 1447 N N . ARG A 1 185 ? -1.485 -1.362 10.725 1.00 92.06 185 ARG A N 1
ATOM 1448 C CA . ARG A 1 185 ? -1.077 -0.453 9.639 1.00 92.06 185 ARG A CA 1
ATOM 1449 C C . ARG A 1 185 ? 0.339 -0.765 9.157 1.00 92.06 185 ARG A C 1
ATOM 1451 O O . ARG A 1 185 ? 0.578 -0.776 7.949 1.00 92.06 185 ARG A O 1
ATOM 1458 N N . GLU A 1 186 ? 1.260 -1.043 10.074 1.00 93.12 186 GLU A N 1
ATOM 1459 C CA . GLU A 1 186 ? 2.627 -1.444 9.747 1.00 93.12 186 GLU A CA 1
ATOM 1460 C C . GLU A 1 186 ? 2.662 -2.781 9.002 1.00 93.12 186 GLU A C 1
ATOM 1462 O O . GLU A 1 186 ? 3.336 -2.881 7.977 1.00 93.12 186 GLU A O 1
ATOM 1467 N N . GLU A 1 187 ? 1.912 -3.786 9.460 1.00 91.62 187 GLU A N 1
ATOM 1468 C CA . GLU A 1 187 ? 1.801 -5.090 8.797 1.00 91.62 187 GLU A CA 1
ATOM 1469 C C . GLU A 1 187 ? 1.244 -4.963 7.374 1.00 91.62 187 GLU A C 1
ATOM 1471 O O . GLU A 1 187 ? 1.816 -5.520 6.434 1.00 91.62 187 GLU A O 1
ATOM 1476 N N . MET A 1 188 ? 0.174 -4.181 7.190 1.00 89.19 188 MET A N 1
ATOM 1477 C CA . MET A 1 188 ? -0.385 -3.905 5.864 1.00 89.19 188 MET A CA 1
ATOM 1478 C C . MET A 1 188 ? 0.627 -3.205 4.957 1.00 89.19 188 MET A C 1
ATOM 1480 O O . MET A 1 188 ? 0.828 -3.621 3.820 1.00 89.19 188 MET A O 1
ATOM 1484 N N . ASN A 1 189 ? 1.315 -2.178 5.459 1.00 91.06 189 ASN A N 1
ATOM 1485 C CA . ASN A 1 189 ? 2.317 -1.458 4.680 1.00 91.06 189 ASN A CA 1
ATOM 1486 C C . ASN A 1 189 ? 3.510 -2.360 4.311 1.00 91.06 189 ASN A C 1
ATOM 1488 O O . ASN A 1 189 ? 4.022 -2.302 3.196 1.00 91.06 189 ASN A O 1
ATOM 1492 N N . GLN A 1 190 ? 3.944 -3.240 5.216 1.00 90.12 190 GLN A N 1
ATOM 1493 C CA . GLN A 1 190 ? 4.983 -4.227 4.920 1.00 90.12 190 GLN A CA 1
ATOM 1494 C C . GLN A 1 190 ? 4.529 -5.229 3.853 1.00 90.12 190 GLN A C 1
ATOM 1496 O O . GLN A 1 190 ? 5.305 -5.534 2.946 1.00 90.12 190 GLN A O 1
ATOM 1501 N N . ALA A 1 191 ? 3.283 -5.704 3.919 1.00 85.19 191 ALA A N 1
ATOM 1502 C CA . ALA A 1 191 ? 2.707 -6.581 2.904 1.00 85.19 191 ALA A CA 1
ATOM 1503 C C . ALA A 1 191 ? 2.603 -5.882 1.535 1.00 85.19 191 ALA A C 1
ATOM 1505 O O . ALA A 1 191 ? 2.993 -6.454 0.515 1.00 85.19 191 ALA A O 1
ATOM 1506 N N . ASP A 1 192 ? 2.173 -4.621 1.503 1.00 83.88 192 ASP A N 1
ATOM 1507 C CA . ASP A 1 192 ? 2.119 -3.803 0.286 1.00 83.88 192 ASP A CA 1
ATOM 1508 C C . ASP A 1 192 ? 3.515 -3.559 -0.303 1.00 83.88 192 ASP A C 1
ATOM 1510 O O . ASP A 1 192 ? 3.725 -3.624 -1.514 1.00 83.88 192 ASP A O 1
ATOM 1514 N N . MET A 1 193 ? 4.515 -3.313 0.541 1.00 82.00 193 MET A N 1
ATOM 1515 C CA . MET A 1 193 ? 5.895 -3.154 0.085 1.00 82.00 193 MET A CA 1
ATOM 1516 C C . MET A 1 193 ? 6.476 -4.467 -0.442 1.00 82.00 193 MET A C 1
ATOM 1518 O O . MET A 1 193 ? 7.148 -4.456 -1.474 1.00 82.00 193 MET A O 1
ATOM 1522 N N . ALA A 1 194 ? 6.191 -5.595 0.209 1.00 82.81 194 ALA A N 1
ATOM 1523 C CA . ALA A 1 194 ? 6.618 -6.913 -0.252 1.00 82.81 194 ALA A CA 1
ATOM 1524 C C . ALA A 1 194 ? 5.982 -7.270 -1.605 1.00 82.81 194 ALA A C 1
ATOM 1526 O O . ALA A 1 194 ? 6.682 -7.673 -2.534 1.00 82.81 194 ALA A O 1
ATOM 1527 N N . THR A 1 195 ? 4.674 -7.042 -1.760 1.00 78.25 195 THR A N 1
ATOM 1528 C CA . THR A 1 195 ? 3.973 -7.273 -3.034 1.00 78.25 195 THR A CA 1
ATOM 1529 C C . THR A 1 195 ? 4.488 -6.360 -4.147 1.00 78.25 195 THR A C 1
ATOM 1531 O O . THR A 1 195 ? 4.623 -6.807 -5.284 1.00 78.25 195 THR A O 1
ATOM 1534 N N . ARG A 1 196 ? 4.853 -5.107 -3.843 1.00 77.69 196 ARG A N 1
ATOM 1535 C CA . ARG A 1 196 ? 5.473 -4.188 -4.815 1.00 77.69 196 ARG A CA 1
ATOM 1536 C C . ARG A 1 196 ? 6.887 -4.601 -5.220 1.00 77.69 196 ARG A C 1
ATOM 1538 O O . ARG A 1 196 ? 7.230 -4.464 -6.394 1.00 77.69 196 ARG A O 1
ATOM 1545 N N . GLN A 1 197 ? 7.703 -5.079 -4.280 1.00 75.94 197 GLN A N 1
ATOM 1546 C CA . GLN A 1 197 ? 9.087 -5.486 -4.549 1.00 75.94 197 GLN A CA 1
ATOM 1547 C C . GLN A 1 197 ? 9.170 -6.768 -5.383 1.00 75.94 197 GLN A C 1
ATOM 1549 O O . GLN A 1 197 ? 10.021 -6.870 -6.268 1.00 75.94 197 GLN A O 1
ATOM 1554 N N . ASP A 1 198 ? 8.267 -7.719 -5.149 1.00 72.75 198 ASP A N 1
ATOM 1555 C CA . ASP A 1 198 ? 8.289 -9.020 -5.818 1.00 72.75 198 ASP A CA 1
ATOM 1556 C C . ASP A 1 198 ? 7.259 -9.187 -6.932 1.00 72.75 198 ASP A C 1
ATOM 1558 O O . ASP A 1 198 ? 7.078 -10.296 -7.426 1.00 72.75 198 ASP A O 1
ATOM 1562 N N . ASN A 1 199 ? 6.646 -8.101 -7.412 1.00 80.19 199 ASN A N 1
ATOM 1563 C CA . ASN A 1 199 ? 5.732 -8.185 -8.545 1.00 80.19 199 ASN A CA 1
ATOM 1564 C C . ASN A 1 199 ? 6.492 -8.591 -9.833 1.00 80.19 199 ASN A C 1
ATOM 1566 O O . ASN A 1 199 ? 7.260 -7.781 -10.371 1.00 80.19 199 ASN A O 1
ATOM 1570 N N . PRO A 1 200 ? 6.280 -9.813 -10.369 1.00 84.88 200 PRO A N 1
ATOM 1571 C CA . PRO A 1 200 ? 7.007 -10.298 -11.539 1.00 84.88 200 PRO A CA 1
ATOM 1572 C C . PRO A 1 200 ? 6.680 -9.489 -12.799 1.00 84.88 200 PRO A C 1
ATOM 1574 O O . PRO A 1 200 ? 7.555 -9.300 -13.642 1.00 84.88 200 PRO A O 1
ATOM 1577 N N . ALA A 1 201 ? 5.460 -8.949 -12.908 1.00 84.50 201 ALA A N 1
ATOM 1578 C CA . ALA A 1 201 ? 5.075 -8.091 -14.024 1.00 84.50 201 ALA A CA 1
ATOM 1579 C C . ALA A 1 201 ? 5.862 -6.775 -14.006 1.00 84.50 201 ALA A C 1
ATOM 1581 O O . ALA A 1 201 ? 6.349 -6.336 -15.043 1.00 84.50 201 ALA A O 1
ATOM 1582 N N . ASN A 1 202 ? 6.060 -6.190 -12.820 1.00 85.56 202 ASN A N 1
ATOM 1583 C CA . ASN A 1 202 ? 6.866 -4.980 -12.670 1.00 85.56 202 ASN A CA 1
ATOM 1584 C C . ASN A 1 202 ? 8.343 -5.260 -12.996 1.00 85.56 202 ASN A C 1
ATOM 1586 O O . ASN A 1 202 ? 8.969 -4.493 -13.719 1.00 85.56 202 ASN A O 1
ATOM 1590 N N . LYS A 1 203 ? 8.894 -6.396 -12.539 1.00 87.44 203 LYS A N 1
ATOM 1591 C CA . LYS A 1 203 ? 10.259 -6.824 -12.903 1.00 87.44 203 LYS A CA 1
ATOM 1592 C C . LYS A 1 203 ? 10.426 -6.985 -14.420 1.00 87.44 203 LYS A C 1
ATOM 1594 O O . LYS A 1 203 ? 11.434 -6.535 -14.955 1.00 87.44 203 LYS A O 1
ATOM 1599 N N . LYS A 1 204 ? 9.437 -7.571 -15.107 1.00 91.25 204 LYS A N 1
ATOM 1600 C CA . LYS A 1 204 ? 9.426 -7.690 -16.573 1.00 91.25 204 LYS A CA 1
ATOM 1601 C C . LYS A 1 204 ? 9.403 -6.316 -17.250 1.00 91.25 204 LYS A C 1
ATOM 1603 O O . LYS A 1 204 ? 10.271 -6.048 -18.066 1.00 91.25 204 LYS A O 1
ATOM 1608 N N . LEU A 1 205 ? 8.496 -5.429 -16.835 1.00 91.81 205 LEU A N 1
ATOM 1609 C CA . LEU A 1 205 ? 8.410 -4.047 -17.328 1.00 91.81 205 LEU A CA 1
ATOM 1610 C C . LEU A 1 205 ? 9.735 -3.287 -17.178 1.00 91.81 205 LEU A C 1
ATOM 1612 O O . LEU A 1 205 ? 10.178 -2.634 -18.116 1.00 91.81 205 LEU A O 1
ATOM 1616 N N . TRP A 1 206 ? 10.401 -3.394 -16.025 1.00 89.94 206 TRP A N 1
ATOM 1617 C CA . TRP A 1 206 ? 11.722 -2.788 -15.831 1.00 89.94 206 TRP A CA 1
ATOM 1618 C C . TRP A 1 206 ? 12.798 -3.401 -16.732 1.00 89.94 206 TRP A C 1
ATOM 1620 O O . TRP A 1 206 ? 13.675 -2.676 -17.200 1.00 89.94 206 TRP A O 1
ATOM 1630 N N . GLY A 1 207 ? 12.722 -4.707 -17.001 1.00 94.75 207 GLY A N 1
ATOM 1631 C CA . GLY A 1 207 ? 13.563 -5.375 -17.995 1.00 94.75 207 GLY A CA 1
ATOM 1632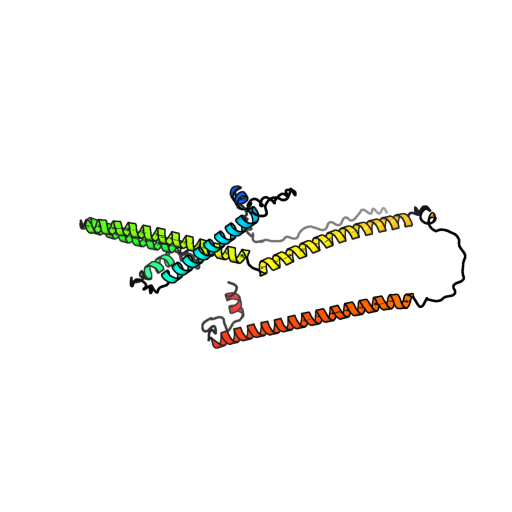 C C . GLY A 1 207 ? 13.349 -4.814 -19.402 1.00 94.75 207 GLY A C 1
ATOM 1633 O O . GLY A 1 207 ? 14.319 -4.439 -20.058 1.00 94.75 207 GLY A O 1
ATOM 1634 N N . ASP A 1 208 ? 12.091 -4.666 -19.819 1.00 96.38 208 ASP A N 1
ATOM 1635 C CA . ASP A 1 208 ? 11.723 -4.117 -21.128 1.00 96.38 208 ASP A CA 1
ATOM 1636 C C . ASP A 1 208 ? 12.189 -2.653 -21.269 1.00 96.38 208 ASP A C 1
ATOM 1638 O O . ASP A 1 208 ? 12.749 -2.267 -22.295 1.00 96.38 208 ASP A O 1
ATOM 1642 N N . VAL A 1 209 ? 12.046 -1.836 -20.215 1.00 96.19 209 VAL A N 1
ATOM 1643 C CA . VAL A 1 209 ? 12.565 -0.454 -20.175 1.00 96.19 209 VAL A CA 1
ATOM 1644 C C . VAL A 1 209 ? 14.088 -0.425 -20.301 1.00 96.19 209 VAL A C 1
ATOM 1646 O O . VAL A 1 209 ? 14.624 0.371 -21.074 1.00 96.19 209 VAL A O 1
ATOM 1649 N N . ALA A 1 210 ? 14.804 -1.291 -19.579 1.00 96.00 210 ALA A N 1
ATOM 1650 C CA . ALA A 1 210 ? 16.258 -1.377 -19.681 1.00 96.00 210 ALA A CA 1
ATOM 1651 C C . ALA A 1 210 ? 16.705 -1.804 -21.091 1.00 96.00 210 ALA A C 1
ATOM 1653 O O . ALA A 1 210 ? 17.658 -1.238 -21.630 1.00 96.00 210 ALA A O 1
ATOM 1654 N N . GLN A 1 211 ? 15.987 -2.743 -21.714 1.00 97.56 211 GLN A N 1
ATOM 1655 C CA . GLN A 1 211 ? 16.235 -3.173 -23.089 1.00 97.56 211 GLN A CA 1
ATOM 1656 C C . GLN A 1 211 ? 16.001 -2.037 -24.093 1.00 97.56 211 GLN A C 1
ATOM 1658 O O . GLN A 1 211 ? 16.860 -1.790 -24.939 1.00 97.56 211 GLN A O 1
ATOM 1663 N N . MET A 1 212 ? 14.893 -1.301 -23.975 1.00 97.62 212 MET A N 1
ATOM 1664 C CA . MET A 1 212 ? 14.616 -0.133 -24.819 1.00 97.62 212 MET A CA 1
ATOM 1665 C C . MET A 1 212 ? 15.694 0.949 -24.666 1.00 97.62 212 MET A C 1
ATOM 1667 O O . MET A 1 212 ? 16.156 1.508 -25.657 1.00 97.62 212 MET A O 1
ATOM 1671 N N . MET A 1 213 ? 16.162 1.213 -23.444 1.00 96.94 213 MET A N 1
ATOM 1672 C CA . MET A 1 213 ? 17.250 2.169 -23.198 1.00 96.94 213 MET A CA 1
ATOM 1673 C C . MET A 1 213 ? 18.573 1.725 -23.836 1.00 96.94 213 MET A C 1
ATOM 1675 O O . MET A 1 213 ? 19.292 2.557 -24.395 1.00 96.94 213 MET A O 1
ATOM 1679 N N . ALA A 1 214 ? 18.882 0.426 -23.801 1.00 97.12 214 ALA A N 1
ATOM 1680 C CA . ALA A 1 214 ? 20.046 -0.127 -24.487 1.00 97.12 214 ALA A CA 1
ATOM 1681 C C . ALA A 1 214 ? 19.936 0.046 -26.013 1.00 97.12 214 ALA A C 1
ATOM 1683 O O . ALA A 1 214 ? 20.883 0.520 -26.640 1.00 97.12 214 ALA A O 1
ATOM 1684 N N . GLN A 1 215 ? 18.765 -0.240 -26.593 1.00 97.75 215 GLN A N 1
ATOM 1685 C CA . GLN A 1 215 ? 18.497 -0.028 -28.021 1.00 97.75 215 GLN A CA 1
ATOM 1686 C C . GLN A 1 215 ? 18.618 1.450 -28.415 1.00 97.75 215 GLN A C 1
ATOM 1688 O O . GLN A 1 215 ? 19.270 1.767 -29.405 1.00 97.75 215 GLN A O 1
ATOM 1693 N N . ILE A 1 216 ? 18.076 2.376 -27.616 1.00 97.62 216 ILE A N 1
ATOM 1694 C CA . ILE A 1 216 ? 18.225 3.824 -27.845 1.00 97.62 216 ILE A CA 1
ATOM 1695 C C . ILE A 1 216 ? 19.702 4.230 -27.825 1.00 97.62 216 ILE A C 1
ATOM 1697 O O . ILE A 1 216 ? 20.142 5.017 -28.662 1.00 97.62 216 ILE A O 1
ATOM 1701 N N . SER A 1 217 ? 20.486 3.709 -26.878 1.00 96.81 217 SER A N 1
ATOM 1702 C CA . SER A 1 217 ? 21.923 3.988 -26.816 1.00 96.81 217 SER A CA 1
ATOM 1703 C C . SER A 1 217 ? 22.670 3.453 -28.040 1.00 96.81 217 SER A C 1
ATOM 1705 O O . SER A 1 217 ? 23.587 4.117 -28.524 1.00 96.81 217 SER A O 1
ATOM 1707 N N . GLN A 1 218 ? 22.285 2.280 -28.545 1.00 97.75 218 GLN A N 1
ATOM 1708 C CA . GLN A 1 218 ? 22.849 1.704 -29.763 1.00 97.75 218 GLN A CA 1
ATOM 1709 C C . GLN A 1 218 ? 22.509 2.558 -30.991 1.00 97.75 218 GLN A C 1
ATOM 1711 O O . GLN A 1 218 ? 23.416 2.958 -31.716 1.00 97.75 218 GLN A O 1
ATOM 1716 N N . LEU A 1 219 ? 21.238 2.926 -31.171 1.00 97.81 219 LEU A N 1
ATOM 1717 C CA . LEU A 1 219 ? 20.792 3.779 -32.277 1.00 97.81 219 LEU A CA 1
ATOM 1718 C C . LEU A 1 219 ? 21.500 5.140 -32.277 1.00 97.81 219 LEU A C 1
ATOM 1720 O O . LEU A 1 219 ? 21.916 5.617 -33.327 1.00 97.81 219 LEU A O 1
ATOM 1724 N N . LYS A 1 220 ? 21.730 5.741 -31.103 1.00 97.81 220 LYS A N 1
ATOM 1725 C CA . LYS A 1 220 ? 22.521 6.981 -30.986 1.00 97.81 220 LYS A CA 1
ATOM 1726 C C . LYS A 1 220 ? 23.984 6.803 -31.400 1.00 97.81 220 LYS A C 1
ATOM 1728 O O . LYS A 1 220 ? 24.593 7.725 -31.942 1.00 97.81 220 LYS A O 1
ATOM 1733 N N . ALA A 1 221 ? 24.580 5.644 -31.121 1.00 97.38 221 ALA A N 1
ATOM 1734 C CA . ALA A 1 221 ? 25.938 5.344 -31.566 1.00 97.38 221 ALA A CA 1
ATOM 1735 C C . ALA A 1 221 ? 25.994 5.144 -33.089 1.00 97.38 221 ALA A C 1
ATOM 1737 O O . ALA A 1 221 ? 26.913 5.647 -33.734 1.00 97.38 221 ALA A O 1
ATOM 1738 N N . GLU A 1 222 ? 24.994 4.473 -33.661 1.00 97.88 222 GLU A N 1
ATOM 1739 C CA . GLU A 1 222 ? 24.846 4.304 -35.108 1.00 97.88 222 GLU A CA 1
ATOM 1740 C C . GLU A 1 222 ? 24.635 5.652 -35.810 1.00 97.88 222 GLU A C 1
ATOM 1742 O O . GLU A 1 222 ? 25.354 5.952 -36.756 1.00 97.88 222 GLU A O 1
ATOM 1747 N N . GLU A 1 223 ? 23.757 6.521 -35.303 1.00 97.56 223 GLU A N 1
ATOM 1748 C CA . GLU A 1 223 ? 23.565 7.894 -35.799 1.00 97.56 223 GLU A CA 1
ATOM 1749 C C . GLU A 1 223 ? 24.883 8.688 -35.812 1.00 97.56 223 GLU A C 1
ATOM 1751 O O . GLU A 1 223 ? 25.235 9.344 -36.797 1.00 97.56 223 GLU A O 1
ATOM 1756 N N . LYS A 1 224 ? 25.681 8.578 -34.743 1.00 97.62 224 LYS A N 1
ATOM 1757 C CA . LYS A 1 224 ? 27.012 9.197 -34.678 1.00 97.62 224 LYS A CA 1
ATOM 1758 C C . LYS A 1 224 ? 27.986 8.619 -35.713 1.00 97.62 224 LYS A C 1
ATOM 1760 O O . LYS A 1 224 ? 28.870 9.330 -36.186 1.00 97.62 224 LYS A O 1
ATOM 1765 N N . ASN A 1 225 ? 27.866 7.340 -36.054 1.00 97.12 225 ASN A N 1
ATOM 1766 C CA . ASN A 1 225 ? 28.699 6.719 -37.082 1.00 97.12 225 ASN A CA 1
ATOM 1767 C C . ASN A 1 225 ? 28.258 7.150 -38.486 1.00 97.12 225 ASN A C 1
ATOM 1769 O O . ASN A 1 225 ? 29.111 7.506 -39.297 1.00 97.12 225 ASN A O 1
ATOM 1773 N N . TRP A 1 226 ? 26.950 7.211 -38.748 1.00 97.81 226 TRP A N 1
ATOM 1774 C CA . TRP A 1 226 ? 26.398 7.697 -40.015 1.00 97.81 226 TRP A CA 1
ATOM 1775 C C . TRP A 1 226 ? 26.754 9.157 -40.280 1.00 97.81 226 TRP A C 1
ATOM 1777 O O . TRP A 1 226 ? 27.197 9.490 -41.373 1.00 97.81 226 TRP A O 1
ATOM 1787 N N . THR A 1 227 ? 26.646 10.024 -39.272 1.00 97.69 227 THR A N 1
ATOM 1788 C CA . THR A 1 227 ? 27.037 11.440 -39.398 1.00 97.69 227 THR A CA 1
ATOM 1789 C C . THR A 1 227 ? 28.526 11.611 -39.704 1.00 97.69 227 THR A C 1
ATOM 1791 O O . THR A 1 227 ? 28.885 12.454 -40.522 1.00 97.69 227 THR A O 1
ATOM 1794 N N . LYS A 1 228 ? 29.401 10.784 -39.113 1.00 97.50 228 LYS A N 1
ATOM 1795 C CA . LYS A 1 228 ? 30.833 10.766 -39.454 1.00 97.50 228 LYS A CA 1
ATOM 1796 C C . LYS A 1 228 ? 31.087 10.300 -40.886 1.00 97.50 228 LYS A C 1
ATOM 1798 O O . LYS A 1 228 ? 31.842 10.956 -41.593 1.00 97.50 228 LYS A O 1
ATOM 1803 N N . ALA A 1 229 ? 30.458 9.203 -41.306 1.00 96.81 229 ALA A N 1
ATOM 1804 C CA . ALA A 1 229 ? 30.610 8.669 -42.659 1.00 96.81 229 ALA A CA 1
ATOM 1805 C C . ALA A 1 229 ? 30.113 9.666 -43.719 1.00 96.81 229 ALA A C 1
ATOM 1807 O O . ALA A 1 229 ? 30.754 9.845 -44.750 1.00 96.81 229 ALA A O 1
ATOM 1808 N N . LEU A 1 230 ? 29.008 10.364 -43.438 1.00 97.69 230 LEU A N 1
ATOM 1809 C CA . LEU A 1 230 ? 28.466 11.403 -44.310 1.00 97.69 230 LEU A CA 1
ATOM 1810 C C . LEU A 1 230 ? 29.421 12.600 -44.417 1.00 97.69 230 LEU A C 1
ATOM 1812 O O . LEU A 1 230 ? 29.678 13.069 -45.521 1.00 97.69 230 LEU A O 1
ATOM 1816 N N . ALA A 1 231 ? 30.013 13.041 -43.302 1.00 97.25 231 ALA A N 1
ATOM 1817 C CA . ALA A 1 231 ? 31.029 14.094 -43.319 1.00 97.25 231 ALA A CA 1
ATOM 1818 C C . ALA A 1 231 ? 32.302 13.679 -44.085 1.00 97.25 231 ALA A C 1
ATOM 1820 O O . ALA A 1 231 ? 32.890 14.497 -44.789 1.00 97.25 231 ALA A O 1
ATOM 1821 N N . GLU A 1 232 ? 32.727 12.419 -43.974 1.00 96.44 232 GLU A N 1
ATOM 1822 C CA . GLU A 1 232 ? 33.872 11.873 -44.717 1.00 96.44 232 GLU A CA 1
ATOM 1823 C C . GLU A 1 232 ? 33.595 11.803 -46.228 1.00 96.44 232 GLU A C 1
ATOM 1825 O O . GLU A 1 232 ? 34.451 12.172 -47.033 1.00 96.44 232 GLU A O 1
ATOM 1830 N N . LEU A 1 233 ? 32.388 11.383 -46.624 1.00 96.06 233 LEU A N 1
ATOM 1831 C CA . LEU A 1 233 ? 31.947 11.409 -48.021 1.00 96.06 233 LEU A CA 1
ATOM 1832 C C . LEU A 1 233 ? 31.905 12.834 -48.573 1.00 96.06 233 LEU A C 1
ATOM 1834 O O . LEU A 1 233 ? 32.473 13.082 -49.631 1.00 96.06 233 LEU A O 1
ATOM 1838 N N . GLU A 1 234 ? 31.324 13.782 -47.837 1.00 96.12 234 GLU A N 1
ATOM 1839 C CA . GLU A 1 234 ? 31.272 15.187 -48.253 1.00 96.12 234 GLU A CA 1
ATOM 1840 C C . GLU A 1 234 ? 32.684 15.783 -48.416 1.00 96.12 234 GLU A C 1
ATOM 1842 O O . GLU A 1 234 ? 32.939 16.564 -49.334 1.00 96.12 234 GLU A O 1
ATOM 1847 N N . GLN A 1 235 ? 33.636 15.397 -47.558 1.00 93.94 235 GLN A N 1
ATOM 1848 C CA . GLN A 1 235 ? 35.043 15.782 -47.708 1.00 93.94 235 GLN A CA 1
ATOM 1849 C C . GLN A 1 235 ? 35.677 15.184 -48.972 1.00 93.94 235 GLN A C 1
ATOM 1851 O O . GLN A 1 235 ? 36.364 15.910 -49.694 1.00 93.94 235 GLN A O 1
ATOM 1856 N N . ARG A 1 236 ? 35.428 13.901 -49.273 1.00 89.75 236 ARG A N 1
ATOM 1857 C CA . ARG A 1 236 ? 35.897 13.262 -50.516 1.00 89.75 236 ARG A CA 1
ATOM 1858 C C . ARG A 1 236 ? 35.291 13.912 -51.761 1.00 89.75 236 ARG A C 1
ATOM 1860 O O . ARG A 1 236 ? 36.019 14.200 -52.705 1.00 89.75 236 ARG A O 1
ATOM 1867 N N . GLU A 1 237 ? 33.991 14.197 -51.759 1.00 91.88 237 GLU A N 1
ATOM 1868 C CA . GLU A 1 237 ? 33.306 14.875 -52.867 1.00 91.88 237 GLU A CA 1
ATOM 1869 C C . GLU A 1 237 ? 33.853 16.289 -53.098 1.00 91.88 237 GLU A C 1
ATOM 1871 O O . GLU A 1 237 ? 34.096 16.683 -54.242 1.00 91.88 237 GLU A O 1
ATOM 1876 N N . LYS A 1 238 ? 34.117 17.045 -52.024 1.00 91.44 238 LYS A N 1
ATOM 1877 C CA . LYS A 1 238 ? 34.776 18.359 -52.107 1.00 91.44 238 LYS A CA 1
ATOM 1878 C C . LYS A 1 238 ? 36.199 18.264 -52.657 1.00 91.44 238 LYS A C 1
ATOM 1880 O O . LYS A 1 238 ? 36.589 19.118 -53.447 1.00 91.44 238 LYS A O 1
ATOM 1885 N N . ALA A 1 239 ? 36.968 17.245 -52.272 1.00 85.50 239 ALA A N 1
ATOM 1886 C CA . ALA A 1 239 ? 38.313 17.015 -52.804 1.00 85.50 239 ALA A CA 1
ATOM 1887 C C . ALA A 1 239 ? 38.298 16.656 -54.304 1.00 85.50 239 ALA A C 1
ATOM 1889 O O . ALA A 1 239 ? 39.128 17.155 -55.065 1.00 85.50 239 ALA A O 1
ATOM 1890 N N . LEU A 1 240 ? 37.326 15.845 -54.738 1.00 83.88 240 LEU A N 1
ATOM 1891 C CA . LEU A 1 240 ? 37.100 15.510 -56.148 1.00 83.88 240 LEU A CA 1
ATOM 1892 C C . LEU A 1 240 ? 36.686 16.737 -56.972 1.00 83.88 240 LEU A C 1
ATOM 1894 O O . LEU A 1 240 ? 37.250 16.990 -58.033 1.00 83.88 240 LEU A O 1
ATOM 1898 N N . THR A 1 241 ? 35.731 17.527 -56.478 1.00 84.69 241 THR A N 1
ATOM 1899 C CA . THR A 1 241 ? 35.219 18.717 -57.186 1.00 84.69 241 THR A CA 1
ATOM 1900 C C . THR A 1 241 ? 36.201 19.884 -57.218 1.00 84.69 241 THR A C 1
ATOM 1902 O O . THR A 1 241 ? 36.205 20.637 -58.189 1.00 84.69 241 THR A O 1
ATOM 1905 N N . SER A 1 242 ? 37.064 20.039 -56.211 1.00 84.00 242 SER A N 1
ATOM 1906 C CA . SER A 1 242 ? 38.104 21.077 -56.205 1.00 84.00 242 SER A CA 1
ATOM 1907 C C . SER A 1 242 ? 39.289 20.763 -57.125 1.00 84.00 242 SER A C 1
ATOM 1909 O O . SER A 1 242 ? 40.187 21.593 -57.261 1.00 84.00 242 SER A O 1
ATOM 1911 N N . GLY A 1 243 ? 39.318 19.579 -57.751 1.00 65.12 243 GLY A N 1
ATOM 1912 C CA . GLY A 1 243 ? 40.429 19.143 -58.597 1.00 65.12 243 GLY A CA 1
ATOM 1913 C C . GLY A 1 243 ? 41.723 18.879 -57.819 1.00 65.12 243 GLY A C 1
ATOM 1914 O O . GLY A 1 243 ? 42.771 18.701 -58.431 1.00 65.12 243 GLY A O 1
ATOM 1915 N N . MET A 1 244 ? 41.667 18.826 -56.480 1.00 55.41 244 MET A N 1
ATOM 1916 C CA . MET A 1 244 ? 42.799 18.487 -55.606 1.00 55.41 244 MET A CA 1
ATOM 1917 C C . MET A 1 244 ? 43.003 16.975 -55.437 1.00 55.41 244 MET A C 1
ATOM 1919 O O . MET A 1 244 ? 43.714 16.551 -54.526 1.00 55.41 244 MET A O 1
ATOM 1923 N N . VAL A 1 245 ? 42.453 16.142 -56.325 1.00 53.78 245 VAL A N 1
ATOM 1924 C CA . VAL A 1 245 ? 42.942 14.765 -56.478 1.00 53.78 245 VAL A CA 1
ATOM 1925 C C . VAL A 1 245 ? 44.258 14.824 -57.246 1.00 53.78 245 VAL A C 1
ATOM 1927 O O . VAL A 1 245 ? 44.356 14.534 -58.435 1.00 53.78 245 VAL A O 1
ATOM 1930 N N . ALA A 1 246 ? 45.290 15.277 -56.540 1.00 50.78 246 ALA A N 1
ATOM 1931 C CA . ALA A 1 246 ? 46.665 15.062 -56.926 1.00 50.78 246 ALA A CA 1
ATOM 1932 C C . ALA A 1 246 ? 46.910 13.549 -56.906 1.00 50.78 246 ALA A C 1
ATOM 1934 O O . ALA A 1 246 ? 46.986 12.971 -55.832 1.00 50.78 246 ALA A O 1
ATOM 1935 N N . ALA A 1 247 ? 46.939 12.940 -58.093 1.00 53.41 247 ALA A N 1
ATOM 1936 C CA . ALA A 1 247 ? 47.895 11.941 -58.592 1.00 53.41 247 ALA A CA 1
ATOM 1937 C C . ALA A 1 247 ? 48.339 10.723 -57.738 1.00 53.41 247 ALA A C 1
ATOM 1939 O O . ALA A 1 247 ? 49.054 9.885 -58.275 1.00 53.41 247 ALA A O 1
ATOM 1940 N N . ASP A 1 248 ? 47.935 10.560 -56.479 1.00 49.91 248 ASP A N 1
ATOM 1941 C CA . ASP A 1 248 ? 48.506 9.550 -55.573 1.00 49.91 248 ASP A CA 1
ATOM 1942 C C . ASP A 1 248 ? 47.677 8.252 -55.516 1.00 49.91 248 ASP A C 1
ATOM 1944 O O . ASP A 1 248 ? 48.182 7.198 -55.146 1.00 49.91 248 ASP A O 1
ATOM 1948 N N . GLU A 1 249 ? 46.420 8.273 -55.980 1.00 49.94 249 GLU A N 1
ATOM 1949 C CA . GLU A 1 249 ? 45.595 7.054 -56.102 1.00 49.94 249 GLU A CA 1
ATOM 1950 C C . GLU A 1 249 ? 45.700 6.395 -57.495 1.00 49.94 249 GLU A C 1
ATOM 1952 O O . GLU A 1 249 ? 45.427 5.207 -57.642 1.00 49.94 249 GLU A O 1
ATOM 1957 N N . MET A 1 250 ? 46.200 7.114 -58.514 1.00 49.84 250 MET A N 1
ATOM 1958 C CA . MET A 1 250 ? 46.597 6.509 -59.801 1.00 49.84 250 MET A CA 1
ATOM 1959 C C . MET A 1 250 ? 48.015 5.909 -59.781 1.00 49.84 250 MET A C 1
ATOM 1961 O O . MET A 1 250 ? 48.356 5.156 -60.687 1.00 49.84 250 MET A O 1
ATOM 1965 N N . ALA A 1 251 ? 48.831 6.182 -58.757 1.00 49.53 251 ALA A N 1
ATOM 1966 C CA . ALA A 1 251 ? 50.187 5.634 -58.626 1.00 49.53 251 ALA A CA 1
ATOM 1967 C C . ALA A 1 251 ? 50.239 4.237 -57.965 1.00 49.53 251 ALA A C 1
ATOM 1969 O O . ALA A 1 251 ? 51.307 3.634 -57.881 1.00 49.53 251 ALA A O 1
ATOM 1970 N N . LEU A 1 252 ? 49.094 3.709 -57.512 1.00 52.16 252 LEU A N 1
ATOM 1971 C CA . LEU A 1 252 ? 48.960 2.365 -56.931 1.00 52.16 252 LEU A CA 1
ATOM 1972 C C . LEU A 1 252 ? 48.205 1.377 -57.832 1.00 52.16 252 LEU A C 1
ATOM 1974 O O . LEU A 1 252 ? 48.006 0.229 -57.432 1.00 52.16 252 LEU A O 1
ATOM 1978 N N . MET A 1 253 ? 47.837 1.772 -59.056 1.00 50.31 253 MET A N 1
ATOM 1979 C CA . MET A 1 253 ? 47.514 0.791 -60.091 1.00 50.31 253 MET A CA 1
ATOM 1980 C C . MET A 1 253 ? 48.825 0.324 -60.743 1.00 50.31 253 MET A C 1
ATOM 1982 O O . MET A 1 253 ? 49.505 1.139 -61.366 1.00 50.31 253 MET A O 1
ATOM 1986 N N . PRO A 1 254 ? 49.220 -0.955 -60.600 1.00 48.25 254 PRO A N 1
ATOM 1987 C CA . PRO A 1 254 ? 50.349 -1.492 -61.344 1.00 48.25 254 PRO A CA 1
ATOM 1988 C C . PRO A 1 254 ? 49.974 -1.536 -62.828 1.00 48.25 254 PRO A C 1
ATOM 1990 O O . PRO A 1 254 ? 49.085 -2.282 -63.235 1.00 48.25 254 PRO A O 1
ATOM 1993 N N . ASP A 1 255 ? 50.640 -0.704 -63.620 1.00 46.97 255 ASP A N 1
ATOM 1994 C CA . ASP A 1 255 ? 50.588 -0.763 -65.075 1.00 46.97 255 ASP A CA 1
ATOM 1995 C C . ASP A 1 255 ? 51.426 -1.953 -65.583 1.00 46.97 255 ASP A C 1
ATOM 1997 O O . ASP A 1 255 ? 52.445 -2.312 -64.988 1.00 46.97 255 ASP A O 1
ATOM 2001 N N . THR A 1 256 ? 51.002 -2.519 -66.714 1.00 46.94 256 THR A N 1
ATOM 2002 C CA . THR A 1 256 ? 51.504 -3.701 -67.451 1.00 46.94 256 THR A CA 1
ATOM 2003 C C . THR A 1 256 ? 51.171 -5.098 -66.893 1.00 46.94 256 THR A C 1
ATOM 2005 O O . THR A 1 256 ? 51.859 -5.605 -66.018 1.00 46.94 256 THR A O 1
ATOM 2008 N N . VAL A 1 257 ? 50.169 -5.779 -67.480 1.00 43.88 257 VAL A N 1
ATOM 2009 C CA . VAL A 1 257 ? 50.374 -6.808 -68.532 1.00 43.88 257 VAL A CA 1
ATOM 2010 C C . VAL A 1 257 ? 49.112 -6.927 -69.413 1.00 43.88 257 VAL A C 1
ATOM 2012 O O . VAL A 1 257 ? 48.014 -7.129 -68.913 1.00 43.88 257 VAL A O 1
ATOM 2015 N N . GLU A 1 258 ? 49.339 -6.772 -70.721 1.00 41.81 258 GLU A N 1
ATOM 2016 C CA . GLU A 1 258 ? 48.621 -7.266 -71.912 1.00 41.81 258 GLU A CA 1
ATOM 2017 C C . GLU A 1 258 ? 47.094 -7.464 -71.910 1.00 41.81 258 GLU A C 1
ATOM 2019 O O . GLU A 1 258 ? 46.497 -8.226 -71.154 1.00 41.81 258 GLU A O 1
ATOM 2024 N N . ALA A 1 259 ? 46.482 -6.871 -72.936 1.00 48.66 259 ALA A N 1
ATOM 2025 C CA . ALA A 1 259 ? 45.147 -7.198 -73.406 1.00 48.66 259 ALA A CA 1
ATOM 2026 C C . ALA A 1 259 ? 44.990 -8.693 -73.744 1.00 48.66 259 ALA A C 1
ATOM 2028 O O . ALA A 1 259 ? 45.795 -9.251 -74.491 1.00 48.66 259 ALA A O 1
ATOM 2029 N N . PRO A 1 260 ? 43.829 -9.266 -73.402 1.00 42.91 260 PRO A N 1
ATOM 2030 C CA . PRO A 1 260 ? 43.109 -10.087 -74.350 1.00 42.91 260 PRO A CA 1
ATOM 2031 C C . PRO A 1 260 ? 41.773 -9.421 -74.682 1.00 42.91 260 PRO A C 1
ATOM 2033 O O . PRO A 1 260 ? 41.040 -8.933 -73.821 1.00 42.91 260 PRO A O 1
ATOM 2036 N N . ALA A 1 261 ? 41.448 -9.417 -75.968 1.00 51.03 261 ALA A N 1
ATOM 2037 C CA . ALA A 1 261 ? 40.110 -9.138 -76.448 1.00 51.03 261 ALA A CA 1
ATOM 2038 C C . ALA A 1 261 ? 39.116 -10.111 -75.790 1.00 51.03 261 ALA A C 1
ATOM 2040 O O . ALA A 1 261 ? 39.095 -11.292 -76.128 1.00 51.03 261 ALA A O 1
ATOM 2041 N N . ILE A 1 262 ? 38.280 -9.619 -74.873 1.00 47.84 262 ILE A N 1
ATOM 2042 C CA . ILE A 1 262 ? 37.104 -10.347 -74.387 1.00 47.84 262 ILE A CA 1
ATOM 2043 C C . ILE A 1 262 ? 35.875 -9.677 -74.993 1.00 47.84 262 ILE A C 1
ATOM 2045 O O . ILE A 1 262 ? 35.258 -8.765 -74.447 1.00 47.84 262 ILE A O 1
ATOM 2049 N N . VAL A 1 263 ? 35.568 -10.153 -76.197 1.00 42.44 263 VAL A N 1
ATOM 2050 C CA . VAL A 1 263 ? 34.215 -10.187 -76.744 1.00 42.44 263 VAL A CA 1
ATOM 2051 C C . VAL A 1 263 ? 33.308 -10.864 -75.715 1.00 42.44 263 VAL A C 1
ATOM 2053 O O . VAL A 1 263 ? 33.700 -11.835 -75.071 1.00 42.44 263 VAL A O 1
ATOM 2056 N N . GLY A 1 264 ? 32.115 -10.299 -75.544 1.00 50.53 264 GLY A N 1
ATOM 2057 C CA . GLY A 1 264 ? 31.214 -10.572 -74.436 1.00 50.53 264 GLY A CA 1
ATOM 2058 C C . GLY A 1 264 ? 31.000 -12.047 -74.116 1.00 50.53 264 GLY A C 1
ATOM 2059 O O . GLY A 1 264 ? 30.629 -12.844 -74.967 1.00 50.53 264 GLY A O 1
ATOM 2060 N N . THR A 1 265 ? 31.130 -12.355 -72.836 1.00 45.38 265 THR A N 1
ATOM 2061 C CA . THR A 1 265 ? 30.345 -13.380 -72.158 1.00 45.38 265 THR A CA 1
ATOM 2062 C C . THR A 1 265 ? 30.086 -12.829 -70.763 1.00 45.38 265 THR A C 1
ATOM 2064 O O . THR A 1 265 ? 31.004 -12.650 -69.968 1.00 45.38 265 THR A O 1
ATOM 2067 N N . VAL A 1 266 ? 28.829 -12.465 -70.492 1.00 49.47 266 VAL A N 1
ATOM 2068 C CA . VAL A 1 266 ? 28.315 -12.396 -69.122 1.00 49.47 266 VAL A CA 1
ATOM 2069 C C . VAL A 1 266 ? 28.562 -13.793 -68.574 1.00 49.47 266 VAL A C 1
ATOM 2071 O O . VAL A 1 266 ? 27.890 -14.733 -68.983 1.00 49.47 266 VAL A O 1
ATOM 2074 N N . THR A 1 267 ? 29.629 -13.956 -67.798 1.00 49.12 267 THR A N 1
ATOM 2075 C CA . THR A 1 267 ? 30.036 -15.257 -67.287 1.00 49.12 267 THR A CA 1
ATOM 2076 C C . THR A 1 267 ? 28.901 -15.816 -66.438 1.00 49.12 267 THR A C 1
ATOM 2078 O O . THR A 1 267 ? 28.408 -15.160 -65.515 1.00 49.12 267 THR A O 1
ATOM 2081 N N . ASP A 1 268 ? 28.514 -17.051 -66.753 1.00 51.72 268 ASP A N 1
ATOM 2082 C CA . ASP A 1 268 ? 27.525 -17.894 -66.068 1.00 51.72 268 ASP A CA 1
ATOM 2083 C C . ASP A 1 268 ? 27.814 -18.118 -64.561 1.00 51.72 268 ASP A C 1
ATOM 2085 O O . ASP A 1 268 ? 27.127 -18.892 -63.905 1.00 51.72 268 ASP A O 1
ATOM 2089 N N . GLU A 1 269 ? 28.801 -17.431 -63.975 1.00 53.69 269 GLU A N 1
ATOM 2090 C CA . GLU A 1 269 ? 29.184 -17.498 -62.559 1.00 53.69 269 GLU A CA 1
ATOM 2091 C C . GLU A 1 269 ? 28.589 -16.374 -61.692 1.00 53.69 269 GLU A C 1
ATOM 2093 O O . GLU A 1 269 ? 28.404 -16.560 -60.490 1.00 53.69 269 GLU A O 1
ATOM 2098 N N . ILE A 1 270 ? 28.221 -15.218 -62.262 1.00 53.91 270 ILE A N 1
ATOM 2099 C CA . ILE A 1 270 ? 27.605 -14.123 -61.479 1.00 53.91 270 ILE A CA 1
ATOM 2100 C C . ILE A 1 270 ? 26.106 -14.387 -61.250 1.00 53.91 270 ILE A C 1
ATOM 2102 O O . ILE A 1 270 ? 25.553 -14.043 -60.202 1.00 53.91 270 ILE A O 1
ATOM 2106 N N . VAL A 1 271 ? 25.452 -15.055 -62.203 1.00 55.91 271 VAL A N 1
ATOM 2107 C CA . VAL A 1 271 ? 24.037 -15.450 -62.133 1.00 55.91 271 VAL A CA 1
ATOM 2108 C C . VAL A 1 271 ? 23.735 -16.408 -60.961 1.00 55.91 271 VAL A C 1
ATOM 2110 O O . VAL A 1 271 ? 22.795 -16.117 -60.215 1.00 55.91 271 VAL A O 1
ATOM 2113 N N . PRO A 1 272 ? 24.503 -17.489 -60.703 1.00 60.00 272 PRO A N 1
ATOM 2114 C CA . PRO A 1 272 ? 24.235 -18.386 -59.576 1.00 60.00 272 PRO A CA 1
ATOM 2115 C C . PRO A 1 272 ? 24.470 -17.724 -58.212 1.00 60.00 272 PRO A C 1
ATOM 2117 O O . PRO A 1 272 ? 23.689 -17.948 -57.292 1.00 60.00 272 PRO A O 1
ATOM 2120 N N . LEU A 1 273 ? 25.460 -16.832 -58.081 1.00 62.50 273 LEU A N 1
ATOM 2121 C CA . LEU A 1 273 ? 25.756 -16.161 -56.806 1.00 62.50 273 LEU A CA 1
ATOM 2122 C C . LEU A 1 273 ? 24.658 -15.162 -56.388 1.00 62.50 273 LEU A C 1
ATOM 2124 O O . LEU A 1 273 ? 24.374 -14.979 -55.201 1.00 62.50 273 LEU A O 1
ATOM 2128 N N . VAL A 1 274 ? 24.034 -14.495 -57.365 1.00 66.62 274 VAL A N 1
ATOM 2129 C CA . VAL A 1 274 ? 22.860 -13.638 -57.133 1.00 66.62 274 VAL A CA 1
ATOM 2130 C C . VAL A 1 274 ? 21.619 -14.497 -56.873 1.00 66.62 274 VAL A C 1
ATOM 2132 O O . VAL A 1 274 ? 20.840 -14.171 -55.977 1.00 66.62 274 VAL A O 1
ATOM 2135 N N . GLY A 1 275 ? 21.478 -15.624 -57.579 1.00 67.56 275 GLY A N 1
ATOM 2136 C CA . GLY A 1 275 ? 20.421 -16.612 -57.355 1.00 67.56 275 GLY A CA 1
ATOM 2137 C C . GLY A 1 275 ? 20.399 -17.153 -55.924 1.00 67.56 275 GLY A C 1
ATOM 2138 O O . GLY A 1 275 ? 19.356 -17.104 -55.279 1.00 67.56 275 GLY A O 1
ATOM 2139 N N . GLU A 1 276 ? 21.548 -17.564 -55.381 1.00 75.94 276 GLU A N 1
ATOM 2140 C CA . GLU A 1 276 ? 21.655 -18.069 -54.004 1.00 75.94 276 GLU A CA 1
ATOM 2141 C C . GLU A 1 276 ? 21.300 -17.008 -52.952 1.00 75.94 276 GLU A C 1
ATOM 2143 O O . GLU A 1 276 ? 20.618 -17.302 -51.969 1.00 75.94 276 GLU A O 1
ATOM 2148 N N . LYS A 1 277 ? 21.712 -15.749 -53.156 1.00 74.75 277 LYS A N 1
ATOM 2149 C CA . LYS A 1 277 ? 21.368 -14.649 -52.238 1.00 74.75 277 LYS A CA 1
ATOM 2150 C C . LYS A 1 277 ? 19.880 -14.314 -52.272 1.00 74.75 277 LYS A C 1
ATOM 2152 O O . LYS A 1 277 ? 19.293 -14.079 -51.217 1.00 74.75 277 LYS A O 1
ATOM 2157 N N . ILE A 1 278 ? 19.273 -14.298 -53.459 1.00 76.94 278 ILE A N 1
ATOM 2158 C CA . ILE A 1 278 ? 17.830 -14.080 -53.610 1.00 76.94 278 ILE A CA 1
ATOM 2159 C C . ILE A 1 278 ? 17.069 -15.245 -52.981 1.00 76.94 278 ILE A C 1
ATOM 2161 O O . ILE A 1 278 ? 16.152 -15.007 -52.203 1.00 76.94 278 ILE A O 1
ATOM 2165 N N . GLN A 1 279 ? 17.480 -16.485 -53.244 1.00 81.44 279 GLN A N 1
ATOM 2166 C CA . GLN A 1 279 ? 16.843 -17.670 -52.682 1.00 81.44 279 GLN A CA 1
ATOM 2167 C C . GLN A 1 279 ? 16.907 -17.671 -51.152 1.00 81.44 279 GLN A C 1
ATOM 2169 O O . GLN A 1 279 ? 15.876 -17.822 -50.504 1.00 81.44 279 GLN A O 1
ATOM 2174 N N . LYS A 1 280 ? 18.071 -17.368 -50.569 1.00 84.69 280 LYS A N 1
ATOM 2175 C CA . LYS A 1 280 ? 18.218 -17.225 -49.117 1.00 84.69 280 LYS A CA 1
ATOM 2176 C C . LYS A 1 280 ? 17.353 -16.096 -48.549 1.00 84.69 280 LYS A C 1
ATOM 2178 O O . LYS A 1 280 ? 16.715 -16.272 -47.519 1.00 84.69 280 LYS A O 1
ATOM 2183 N N . SER A 1 281 ? 17.278 -14.952 -49.233 1.00 80.88 281 SER A N 1
ATOM 2184 C CA . SER A 1 281 ? 16.396 -13.856 -48.816 1.00 80.88 281 SER A CA 1
ATOM 2185 C C . SER A 1 281 ? 14.919 -14.250 -48.881 1.00 80.88 281 SER A C 1
ATOM 2187 O O . SER A 1 281 ? 14.147 -13.834 -48.022 1.00 80.88 281 SER A O 1
ATOM 2189 N N . VAL A 1 282 ? 14.507 -15.028 -49.883 1.00 87.56 282 VAL A N 1
ATOM 2190 C CA . VAL A 1 282 ? 13.132 -15.530 -50.007 1.00 87.56 282 VAL A CA 1
ATOM 2191 C C . VAL A 1 282 ? 12.829 -16.540 -48.900 1.00 87.56 282 VAL A C 1
ATOM 2193 O O . VAL A 1 282 ? 11.759 -16.467 -48.297 1.00 87.56 282 VAL A O 1
ATOM 2196 N N . GLU A 1 283 ? 13.765 -17.432 -48.578 1.00 89.75 283 GLU A N 1
ATOM 2197 C CA . GLU A 1 283 ? 13.652 -18.370 -47.454 1.00 89.75 283 GLU A CA 1
ATOM 2198 C C . GLU A 1 283 ? 13.532 -17.631 -46.112 1.00 89.75 283 GLU A C 1
ATOM 2200 O O . GLU A 1 283 ? 12.627 -17.926 -45.330 1.00 89.75 283 GLU A O 1
ATOM 2205 N N . ASP A 1 284 ? 14.360 -16.609 -45.878 1.00 83.56 284 ASP A N 1
ATOM 2206 C CA . ASP A 1 284 ? 14.308 -15.779 -44.668 1.00 83.56 284 ASP A CA 1
ATOM 2207 C C . ASP A 1 284 ? 12.974 -15.018 -44.551 1.00 83.56 284 ASP A C 1
ATOM 2209 O O . ASP A 1 284 ? 12.373 -14.976 -43.473 1.00 83.56 284 ASP A O 1
ATOM 2213 N N . ILE A 1 285 ? 12.471 -14.456 -45.658 1.00 86.00 285 ILE A N 1
ATOM 2214 C CA . ILE A 1 285 ? 11.163 -13.779 -45.705 1.00 86.00 285 ILE A CA 1
ATOM 2215 C C . ILE A 1 285 ? 10.030 -14.772 -45.433 1.00 86.00 285 ILE A C 1
ATOM 2217 O O . ILE A 1 285 ? 9.115 -14.458 -44.672 1.00 86.00 285 ILE A O 1
ATOM 2221 N N . THR A 1 286 ? 10.091 -15.970 -46.014 1.00 91.12 286 THR A N 1
ATOM 2222 C CA . THR A 1 286 ? 9.072 -17.013 -45.822 1.00 91.12 286 THR A CA 1
ATOM 2223 C C . THR A 1 286 ? 9.038 -17.464 -44.364 1.00 91.12 286 THR A C 1
ATOM 2225 O O . THR A 1 286 ? 7.979 -17.505 -43.744 1.00 91.12 286 THR A O 1
ATOM 2228 N N . LEU A 1 287 ? 10.207 -17.689 -43.763 1.00 91.25 287 LEU A N 1
ATOM 2229 C CA . LEU A 1 287 ? 10.322 -18.089 -42.365 1.00 91.25 287 LEU A CA 1
ATOM 2230 C C . LEU A 1 287 ? 9.873 -16.969 -41.410 1.00 91.25 287 LEU A C 1
ATOM 2232 O O . LEU A 1 287 ? 9.259 -17.235 -40.372 1.00 91.25 287 LEU A O 1
ATOM 2236 N N . ALA A 1 288 ? 10.131 -15.705 -41.756 1.00 84.69 288 ALA A N 1
ATOM 2237 C CA . ALA A 1 288 ? 9.589 -14.559 -41.032 1.00 84.69 288 ALA A CA 1
ATOM 2238 C C . ALA A 1 288 ? 8.056 -14.480 -41.144 1.00 84.69 288 ALA A C 1
ATOM 2240 O O . ALA A 1 288 ? 7.389 -14.249 -40.134 1.00 84.69 288 ALA A O 1
ATOM 2241 N N . ALA A 1 289 ? 7.494 -14.720 -42.331 1.00 87.12 289 ALA A N 1
ATOM 2242 C CA . ALA A 1 289 ? 6.051 -14.748 -42.552 1.00 87.12 289 ALA A CA 1
ATOM 2243 C C . ALA A 1 289 ? 5.369 -15.869 -41.749 1.00 87.12 289 ALA A C 1
ATOM 2245 O O . ALA A 1 289 ? 4.356 -15.616 -41.096 1.00 87.12 289 ALA A O 1
ATOM 2246 N N . ASP A 1 290 ? 5.962 -17.064 -41.698 1.00 89.25 290 ASP A N 1
ATOM 2247 C CA . ASP A 1 290 ? 5.459 -18.186 -40.895 1.00 89.25 290 ASP A CA 1
ATOM 2248 C C . ASP A 1 290 ? 5.477 -17.877 -39.394 1.00 89.25 290 ASP A C 1
ATOM 2250 O O . ASP A 1 290 ? 4.503 -18.143 -38.682 1.00 89.25 290 ASP A O 1
ATOM 2254 N N . ARG A 1 291 ? 6.551 -17.246 -38.899 1.00 85.25 291 ARG A N 1
ATOM 2255 C CA . ARG A 1 291 ? 6.621 -16.784 -37.502 1.00 85.25 291 ARG A CA 1
ATOM 2256 C C . ARG A 1 291 ? 5.534 -15.759 -37.195 1.00 85.25 291 ARG A C 1
ATOM 2258 O O . ARG A 1 291 ? 4.892 -15.855 -36.151 1.00 85.25 291 ARG A O 1
ATOM 2265 N N . ILE A 1 292 ? 5.304 -14.799 -38.093 1.00 86.44 292 ILE A N 1
ATOM 2266 C CA . ILE A 1 292 ? 4.231 -13.807 -37.943 1.00 86.44 292 ILE A CA 1
ATOM 2267 C C . ILE A 1 292 ? 2.869 -14.508 -37.915 1.00 86.44 292 ILE A C 1
ATOM 2269 O O . ILE A 1 292 ? 2.068 -14.238 -37.022 1.00 86.44 292 ILE A O 1
ATOM 2273 N N . ALA A 1 293 ? 2.621 -15.450 -38.826 1.00 88.62 293 ALA A N 1
ATOM 2274 C CA . ALA A 1 293 ? 1.378 -16.214 -38.862 1.00 88.62 293 ALA A CA 1
ATOM 2275 C C . ALA A 1 293 ? 1.148 -17.010 -37.565 1.00 88.62 293 ALA A C 1
ATOM 2277 O O . ALA A 1 293 ? 0.031 -17.032 -37.047 1.00 88.62 293 ALA A O 1
ATOM 2278 N N . GLN A 1 294 ? 2.194 -17.616 -36.997 1.00 89.69 294 GLN A N 1
ATOM 2279 C CA . GLN A 1 294 ? 2.110 -18.329 -35.722 1.00 89.69 294 GLN A CA 1
ATOM 2280 C C . GLN A 1 294 ? 1.770 -17.390 -34.555 1.00 89.69 294 GLN A C 1
ATOM 2282 O O . GLN A 1 294 ? 0.909 -17.715 -33.738 1.00 89.69 294 GLN A O 1
ATOM 2287 N N . VAL A 1 295 ? 2.403 -16.214 -34.490 1.00 87.00 295 VAL A N 1
ATOM 2288 C CA . VAL A 1 295 ? 2.100 -15.204 -33.465 1.00 87.00 295 VAL A CA 1
ATOM 2289 C C . VAL A 1 295 ? 0.658 -14.715 -33.595 1.00 87.00 295 VAL A C 1
ATOM 2291 O O . VAL A 1 295 ? -0.042 -14.624 -32.591 1.00 87.00 295 VAL A O 1
ATOM 2294 N N . LEU A 1 296 ? 0.186 -14.455 -34.817 1.00 87.94 296 LEU A N 1
ATOM 2295 C CA . LEU A 1 296 ? -1.189 -14.015 -35.059 1.00 87.94 296 LEU A CA 1
ATOM 2296 C C . LEU A 1 296 ? -2.223 -15.067 -34.640 1.00 87.94 296 LEU A C 1
ATOM 2298 O O . LEU A 1 296 ? -3.251 -14.698 -34.078 1.00 87.94 296 LEU A O 1
ATOM 2302 N N . ARG A 1 297 ? -1.943 -16.364 -34.832 1.00 91.50 297 ARG A N 1
ATOM 2303 C CA . ARG A 1 297 ? -2.804 -17.443 -34.312 1.00 91.50 297 ARG A CA 1
ATOM 2304 C C . ARG A 1 297 ? -2.881 -17.424 -32.785 1.00 91.50 297 ARG A C 1
ATOM 2306 O O . ARG A 1 297 ? -3.979 -17.458 -32.248 1.00 91.50 297 ARG A O 1
ATOM 2313 N N . GLY A 1 298 ? -1.746 -17.272 -32.099 1.00 88.31 298 GLY A N 1
ATOM 2314 C CA . GLY A 1 298 ? -1.727 -17.172 -30.634 1.00 88.31 298 GLY A CA 1
ATOM 2315 C C . GLY A 1 298 ? -2.435 -15.920 -30.100 1.00 88.31 298 GLY A C 1
ATOM 2316 O O . GLY A 1 298 ? -3.093 -15.967 -29.065 1.00 88.31 298 GLY A O 1
ATOM 2317 N N . VAL A 1 299 ? -2.351 -14.795 -30.818 1.00 88.38 299 VAL A N 1
ATOM 2318 C CA . VAL A 1 299 ? -3.126 -13.588 -30.485 1.00 88.38 299 VAL A CA 1
ATOM 2319 C C . VAL A 1 299 ? -4.623 -13.835 -30.668 1.00 88.38 299 VAL A C 1
ATOM 2321 O O . VAL A 1 299 ? -5.401 -13.399 -29.825 1.00 88.38 299 VAL A O 1
ATOM 2324 N N . ASN A 1 300 ? -5.033 -14.546 -31.722 1.00 91.50 300 ASN A N 1
ATOM 2325 C CA . ASN A 1 300 ? -6.438 -14.878 -31.943 1.00 91.50 300 ASN A CA 1
ATOM 2326 C C . ASN A 1 300 ? -6.998 -15.785 -30.831 1.00 91.50 300 ASN A C 1
ATOM 2328 O O . ASN A 1 300 ? -8.058 -15.485 -30.294 1.00 91.50 300 ASN A O 1
ATOM 2332 N N . GLU A 1 301 ? -6.249 -16.810 -30.410 1.00 91.88 301 GLU A N 1
ATOM 2333 C CA . GLU A 1 301 ? -6.612 -17.662 -29.262 1.00 91.88 301 GLU A CA 1
ATOM 2334 C C . GLU A 1 301 ? -6.785 -16.840 -27.970 1.00 91.88 301 GLU A C 1
ATOM 2336 O O . GLU A 1 301 ? -7.779 -16.984 -27.264 1.00 91.88 301 GLU A O 1
ATOM 2341 N N . LEU A 1 302 ? -5.878 -15.896 -27.691 1.00 87.44 302 LEU A N 1
ATOM 2342 C CA . LEU A 1 302 ? -5.995 -15.004 -26.528 1.00 87.44 302 LEU A CA 1
ATOM 2343 C C . LEU A 1 302 ? -7.216 -14.073 -26.594 1.00 87.44 302 LEU A C 1
ATOM 2345 O O . LEU A 1 302 ? -7.780 -13.713 -25.556 1.00 87.44 302 LEU A O 1
ATOM 2349 N N . VAL A 1 303 ? -7.604 -13.636 -27.794 1.00 90.00 303 VAL A N 1
ATOM 2350 C CA . VAL A 1 303 ? -8.815 -12.828 -27.993 1.00 90.00 303 VAL A CA 1
ATOM 2351 C C . VAL A 1 303 ? -10.055 -13.674 -27.722 1.00 90.00 303 VAL A C 1
ATOM 2353 O O . VAL A 1 303 ? -10.922 -13.225 -26.973 1.00 90.00 303 VAL A O 1
ATOM 2356 N N . GLU A 1 304 ? -10.109 -14.899 -28.243 1.00 93.50 304 GLU A N 1
ATOM 2357 C CA . GLU A 1 304 ? -11.203 -15.843 -27.993 1.00 93.50 304 GLU A CA 1
ATOM 2358 C C . GLU A 1 304 ? -11.328 -16.185 -26.498 1.00 93.50 304 GLU A C 1
ATOM 2360 O O . GLU A 1 304 ? -12.426 -16.113 -25.943 1.00 93.50 304 GLU A O 1
ATOM 2365 N N . ASP A 1 305 ? -10.214 -16.434 -25.803 1.00 89.44 305 ASP A N 1
ATOM 2366 C CA . ASP A 1 305 ? -10.191 -16.643 -24.349 1.00 89.44 305 ASP A CA 1
ATOM 2367 C C . ASP A 1 305 ? -10.713 -15.414 -23.586 1.00 89.44 305 ASP A C 1
ATOM 2369 O O . ASP A 1 305 ? -11.500 -15.529 -22.642 1.00 89.44 305 ASP A O 1
ATOM 2373 N N . SER A 1 306 ? -10.306 -14.211 -24.005 1.00 87.12 306 SER A N 1
ATOM 2374 C CA . SER A 1 306 ? -10.761 -12.948 -23.411 1.00 87.12 306 SER A CA 1
ATOM 2375 C C . SER A 1 306 ? -12.266 -12.742 -23.593 1.00 87.12 306 SER A C 1
ATOM 2377 O O . SER A 1 306 ? -12.961 -12.326 -22.660 1.00 87.12 306 SER A O 1
ATOM 2379 N N . GLU A 1 307 ? -12.798 -13.060 -24.772 1.00 88.56 307 GLU A N 1
ATOM 2380 C CA . GLU A 1 307 ? -14.236 -13.031 -25.037 1.00 88.56 307 GLU A CA 1
ATOM 2381 C C . GLU A 1 307 ? -14.988 -14.100 -24.240 1.00 88.56 307 GLU A C 1
ATOM 2383 O O . GLU A 1 307 ? -16.038 -13.798 -23.665 1.00 88.56 307 GLU A O 1
ATOM 2388 N N . GLY A 1 308 ? -14.422 -15.301 -24.104 1.00 89.75 308 GLY A N 1
ATOM 2389 C CA . GLY A 1 308 ? -14.946 -16.366 -23.252 1.00 89.75 308 GLY A CA 1
ATOM 2390 C C . GLY A 1 308 ? -15.055 -15.938 -21.788 1.00 89.75 308 GLY A C 1
ATOM 2391 O O . GLY A 1 308 ? -16.103 -16.109 -21.164 1.00 89.75 308 GLY A O 1
ATOM 2392 N N . VAL A 1 309 ? -14.021 -15.291 -21.242 1.00 84.88 309 VAL A N 1
ATOM 2393 C CA . VAL A 1 309 ? -14.042 -14.742 -19.876 1.00 84.88 309 VAL A CA 1
ATOM 2394 C C . VAL A 1 309 ? -15.090 -13.639 -19.735 1.00 84.88 309 VAL A C 1
ATOM 2396 O O . VAL A 1 309 ? -15.839 -13.642 -18.759 1.00 84.88 309 VAL A O 1
ATOM 2399 N N . LYS A 1 310 ? -15.193 -12.713 -20.698 1.00 81.00 310 LYS A N 1
ATOM 2400 C CA . LYS A 1 310 ? -16.228 -11.662 -20.680 1.00 81.00 310 LYS A CA 1
ATOM 2401 C C . LYS A 1 310 ? -17.632 -12.258 -20.690 1.00 81.00 310 LYS A C 1
ATOM 2403 O O . LYS A 1 310 ? -18.482 -11.809 -19.923 1.00 81.00 310 LYS A O 1
ATOM 2408 N N . LYS A 1 311 ? -17.865 -13.271 -21.526 1.00 88.62 311 LYS A N 1
ATOM 2409 C CA . LYS A 1 311 ? -19.145 -13.975 -21.611 1.00 88.62 311 LYS A CA 1
ATOM 2410 C C . LYS A 1 311 ? -19.463 -14.703 -20.305 1.00 88.62 311 LYS A C 1
ATOM 2412 O O . LYS A 1 311 ? -20.547 -14.504 -19.772 1.00 88.62 311 LYS A O 1
ATOM 2417 N N . ASN A 1 312 ? -18.505 -15.433 -19.733 1.00 81.25 312 ASN A N 1
ATOM 2418 C CA . ASN A 1 312 ? -18.668 -16.110 -18.443 1.00 81.25 312 ASN A CA 1
ATOM 2419 C C . ASN A 1 312 ? -18.952 -15.125 -17.302 1.00 81.25 312 ASN A C 1
ATOM 2421 O O . ASN A 1 312 ? -19.837 -15.365 -16.488 1.00 81.25 312 ASN A O 1
ATOM 2425 N N . LEU A 1 313 ? -18.246 -13.991 -17.249 1.00 77.00 313 LEU A N 1
ATOM 2426 C CA . LEU A 1 313 ? -18.507 -12.943 -16.260 1.00 77.00 313 LEU A CA 1
ATOM 2427 C C . LEU A 1 313 ? -19.902 -12.339 -16.429 1.00 77.00 313 LEU A C 1
ATOM 2429 O O . LEU A 1 313 ? -20.580 -12.089 -15.435 1.00 77.00 313 LEU A O 1
ATOM 2433 N N . TYR A 1 314 ? -20.339 -12.122 -17.671 1.00 78.06 314 TYR A N 1
ATOM 2434 C CA . TYR A 1 314 ? -21.688 -11.651 -17.962 1.00 78.06 314 TYR A CA 1
ATOM 2435 C C . TYR A 1 314 ? -22.747 -12.679 -17.544 1.00 78.06 314 TYR A C 1
ATOM 2437 O O . TYR A 1 314 ? -23.712 -12.321 -16.875 1.00 78.06 314 TYR A O 1
ATOM 2445 N N . GLU A 1 315 ? -22.553 -13.958 -17.864 1.00 79.44 315 GLU A N 1
ATOM 2446 C CA . GLU A 1 315 ? -23.459 -15.042 -17.476 1.00 79.44 315 GLU A CA 1
ATOM 2447 C C . GLU A 1 315 ? -23.532 -15.210 -15.955 1.00 79.44 315 GLU A C 1
ATOM 2449 O O . GLU A 1 315 ? -24.636 -15.260 -15.416 1.00 79.44 315 GLU A O 1
ATOM 2454 N N . MET A 1 316 ? -22.395 -15.197 -15.249 1.00 77.00 316 MET A N 1
ATOM 2455 C CA . MET A 1 316 ? -22.356 -15.195 -13.781 1.00 77.00 316 MET A CA 1
ATOM 2456 C C . MET A 1 316 ? -23.086 -13.980 -13.205 1.00 77.00 316 MET A C 1
ATOM 2458 O O . MET A 1 316 ? -23.861 -14.110 -12.263 1.00 77.00 316 MET A O 1
ATOM 2462 N N . TYR A 1 317 ? -22.880 -12.795 -13.783 1.00 72.69 317 TYR A N 1
ATOM 2463 C CA . TYR A 1 317 ? -23.538 -11.567 -13.346 1.00 72.69 317 TYR A CA 1
ATOM 2464 C C . TYR A 1 317 ? -25.065 -11.613 -13.536 1.00 72.69 317 TYR A C 1
ATOM 2466 O O . TYR A 1 317 ? -25.813 -11.156 -12.669 1.00 72.69 317 TYR A O 1
ATOM 2474 N N . VAL A 1 318 ? -25.533 -12.197 -14.644 1.00 76.69 318 VAL A N 1
ATOM 2475 C CA . VAL A 1 318 ? -26.959 -12.402 -14.932 1.00 76.69 318 VAL A CA 1
ATOM 2476 C C . VAL A 1 318 ? -27.563 -13.481 -14.023 1.00 76.69 318 VAL A C 1
ATOM 2478 O O . VAL A 1 318 ? -28.651 -13.272 -13.484 1.00 76.69 318 VAL A O 1
ATOM 2481 N N . GLN A 1 319 ? -26.869 -14.606 -13.817 1.00 77.25 319 GLN A N 1
ATOM 2482 C CA . GLN A 1 319 ? -27.332 -15.728 -12.988 1.00 77.25 319 GLN A CA 1
ATOM 2483 C C . GLN A 1 319 ? -27.388 -15.391 -11.493 1.00 77.25 319 GLN A C 1
ATOM 2485 O O . GLN A 1 319 ? -28.363 -15.746 -10.834 1.00 77.25 319 GLN A O 1
ATOM 2490 N N . ASP A 1 320 ? -26.411 -14.645 -10.967 1.00 74.00 320 ASP A N 1
ATOM 2491 C CA . ASP A 1 320 ? -26.358 -14.222 -9.558 1.00 74.00 320 ASP A CA 1
ATOM 2492 C C . ASP A 1 320 ? -27.489 -13.248 -9.172 1.00 74.00 320 ASP A C 1
ATOM 2494 O O . ASP A 1 320 ? -27.571 -12.799 -8.026 1.00 74.00 320 ASP A O 1
ATOM 2498 N N . GLY A 1 321 ? -28.347 -12.847 -10.117 1.00 59.28 321 GLY A N 1
ATOM 2499 C CA . GLY A 1 321 ? -29.459 -11.934 -9.860 1.00 59.28 321 GLY A CA 1
ATOM 2500 C C . GLY A 1 321 ? -29.014 -10.533 -9.435 1.00 59.28 321 GLY A C 1
ATOM 2501 O O . GLY A 1 321 ? -29.861 -9.697 -9.115 1.00 59.28 321 GLY A O 1
ATOM 2502 N N . ARG A 1 322 ? -27.707 -10.235 -9.500 1.00 57.28 322 ARG A N 1
ATOM 2503 C CA . ARG A 1 322 ? -27.123 -8.903 -9.293 1.00 57.28 322 ARG A CA 1
ATOM 2504 C C . ARG A 1 322 ? -27.330 -8.000 -10.501 1.00 57.28 322 ARG A C 1
ATOM 2506 O O . ARG A 1 322 ? -26.536 -7.091 -10.720 1.00 57.28 322 ARG A O 1
ATOM 2513 N N . MET A 1 323 ? -28.414 -8.184 -11.256 1.00 59.06 323 MET A N 1
ATOM 2514 C CA . MET A 1 323 ? -28.929 -7.068 -12.035 1.00 59.06 323 MET A CA 1
ATOM 2515 C C . MET A 1 323 ? -29.079 -5.886 -11.078 1.00 59.06 323 MET A C 1
ATOM 2517 O O . MET A 1 323 ? -29.493 -6.067 -9.933 1.00 59.06 323 MET A O 1
ATOM 2521 N N . PHE A 1 324 ? -28.720 -4.694 -11.541 1.00 53.97 324 PHE A N 1
ATOM 2522 C CA . PHE A 1 324 ? -28.872 -3.412 -10.859 1.00 53.97 324 PHE A CA 1
ATOM 2523 C C . PHE A 1 324 ? -30.355 -3.082 -10.531 1.00 53.97 324 PHE A C 1
ATOM 2525 O O . PHE A 1 324 ? -30.876 -2.030 -10.895 1.00 53.97 324 PHE A O 1
ATOM 2532 N N . LYS A 1 325 ? -31.078 -3.971 -9.838 1.00 49.12 325 LYS A N 1
ATOM 2533 C CA . LYS A 1 325 ? -32.422 -3.745 -9.312 1.00 49.12 325 LYS A CA 1
ATOM 2534 C C . LYS A 1 325 ? -32.312 -2.661 -8.246 1.00 49.12 325 LYS A C 1
ATOM 2536 O O . LYS A 1 325 ? -31.865 -2.917 -7.134 1.00 49.12 325 LYS A O 1
ATOM 2541 N N . GLY A 1 326 ? -32.687 -1.440 -8.622 1.00 54.22 326 GLY A N 1
ATOM 2542 C CA . GLY A 1 326 ? -32.697 -0.270 -7.741 1.00 54.22 326 GLY A CA 1
ATOM 2543 C C . GLY A 1 326 ? -31.714 0.843 -8.111 1.00 54.22 326 GLY A C 1
ATOM 2544 O O . GLY A 1 326 ? -31.754 1.895 -7.479 1.00 54.22 326 GLY A O 1
ATOM 2545 N N . TYR A 1 327 ? -30.869 0.679 -9.135 1.00 53.41 327 TYR A N 1
ATOM 2546 C CA . TYR A 1 327 ? -30.097 1.811 -9.659 1.00 53.41 327 TYR A CA 1
ATOM 2547 C C . TYR A 1 327 ? -30.963 2.603 -10.644 1.00 53.41 327 TYR A C 1
ATOM 2549 O O . TYR A 1 327 ? -31.276 2.142 -11.736 1.00 53.41 327 TYR A O 1
ATOM 2557 N N . VAL A 1 328 ? -31.315 3.831 -10.264 1.00 53.75 328 VAL A N 1
ATOM 2558 C CA . VAL A 1 328 ? -32.206 4.759 -10.997 1.00 53.75 328 VAL A CA 1
ATOM 2559 C C . VAL A 1 328 ? -31.656 5.175 -12.385 1.00 53.75 328 VAL A C 1
ATOM 2561 O O . VAL A 1 328 ? -32.293 5.922 -13.116 1.00 53.75 328 VAL A O 1
ATOM 2564 N N . GLY A 1 329 ? -30.473 4.691 -12.778 1.00 54.84 329 GLY A N 1
ATOM 2565 C CA . GLY A 1 329 ? -29.794 5.045 -14.028 1.00 54.84 329 GLY A CA 1
ATOM 2566 C C . GLY A 1 329 ? -29.535 3.893 -15.001 1.00 54.84 329 GLY A C 1
ATOM 2567 O O . GLY A 1 329 ? -28.823 4.119 -15.971 1.00 54.84 329 GLY A O 1
ATOM 2568 N N . VAL A 1 330 ? -30.052 2.681 -14.769 1.00 56.78 330 VAL A N 1
ATOM 2569 C CA . VAL A 1 330 ? -29.769 1.525 -15.653 1.00 56.78 330 VAL A CA 1
ATOM 2570 C C . VAL A 1 330 ? -30.353 1.719 -17.052 1.00 56.78 330 VAL A C 1
ATOM 2572 O O . VAL A 1 330 ? -29.700 1.384 -18.036 1.00 56.78 330 VAL A O 1
ATOM 2575 N N . ASP A 1 331 ? -31.510 2.372 -17.153 1.00 58.41 331 ASP A N 1
ATOM 2576 C CA . ASP A 1 331 ? -32.158 2.652 -18.441 1.00 58.41 331 ASP A CA 1
ATOM 2577 C C . ASP A 1 331 ? -31.520 3.839 -19.186 1.00 58.41 331 ASP A C 1
ATOM 2579 O O . ASP A 1 331 ? -31.891 4.148 -20.318 1.00 58.41 331 ASP A O 1
ATOM 2583 N N . ASN A 1 332 ? -30.548 4.523 -18.568 1.00 59.41 332 ASN A N 1
ATOM 2584 C CA . ASN A 1 332 ? -29.849 5.649 -19.170 1.00 59.41 332 ASN A CA 1
ATOM 2585 C C . ASN A 1 332 ? -28.330 5.401 -19.172 1.00 59.41 332 ASN A C 1
ATOM 2587 O O . ASN A 1 332 ? -27.661 5.671 -18.170 1.00 59.41 332 ASN A O 1
ATOM 2591 N N . PRO A 1 333 ? -27.735 4.954 -20.295 1.00 58.31 333 PRO A N 1
ATOM 2592 C CA . PRO A 1 333 ? -26.324 4.556 -20.344 1.00 58.31 333 PRO A CA 1
ATOM 2593 C C . PRO A 1 333 ? -25.359 5.690 -19.948 1.00 58.31 333 PRO A C 1
ATOM 2595 O O . PRO A 1 333 ? -24.281 5.434 -19.412 1.00 58.31 333 PRO A O 1
ATOM 2598 N N . LYS A 1 334 ? -25.764 6.960 -20.115 1.00 61.25 334 LYS A N 1
ATOM 2599 C CA . LYS A 1 334 ? -24.995 8.127 -19.645 1.00 61.25 334 LYS A CA 1
ATOM 2600 C C . LYS A 1 334 ? -24.943 8.236 -18.114 1.00 61.25 334 LYS A C 1
ATOM 2602 O O . LYS A 1 334 ? -23.951 8.716 -17.571 1.00 61.25 334 LYS A O 1
ATOM 2607 N N . GLY A 1 335 ? -25.988 7.793 -17.414 1.00 59.25 335 GLY A N 1
ATOM 2608 C CA . GLY A 1 335 ? -26.046 7.774 -15.951 1.00 59.25 335 GLY A CA 1
ATOM 2609 C C . GLY A 1 335 ? -25.104 6.736 -15.343 1.00 59.25 335 GLY A C 1
ATOM 2610 O O . GLY A 1 335 ? -24.473 7.007 -14.323 1.00 59.25 335 GLY A O 1
ATOM 2611 N N . LEU A 1 336 ? -24.944 5.592 -16.014 1.00 60.78 336 LEU A N 1
ATOM 2612 C CA . LEU A 1 336 ? -24.037 4.528 -15.584 1.00 60.78 336 LEU A CA 1
ATOM 2613 C C . LEU A 1 336 ? -22.565 4.965 -15.675 1.00 60.78 336 LEU A C 1
ATOM 2615 O O . LEU A 1 336 ? -21.802 4.791 -14.727 1.00 60.78 336 LEU A O 1
ATOM 2619 N N . ILE A 1 337 ? -22.191 5.612 -16.784 1.00 62.62 337 ILE A N 1
ATOM 2620 C CA . ILE A 1 337 ? -20.829 6.121 -17.010 1.00 62.62 337 ILE A CA 1
ATOM 2621 C C . ILE A 1 337 ? -20.480 7.231 -16.005 1.00 62.62 337 ILE A C 1
ATOM 2623 O O . ILE A 1 337 ? -19.409 7.207 -15.404 1.00 62.62 337 ILE A O 1
ATOM 2627 N N . ASN A 1 338 ? -21.402 8.161 -15.745 1.00 57.25 338 ASN A N 1
ATOM 2628 C CA . ASN A 1 338 ? -21.178 9.241 -14.778 1.00 57.25 338 ASN A CA 1
ATOM 2629 C C . ASN A 1 338 ? -21.152 8.768 -13.313 1.00 57.25 338 ASN A C 1
ATOM 2631 O O . ASN A 1 338 ? -20.585 9.459 -12.468 1.00 57.25 338 ASN A O 1
ATOM 2635 N N . GLY A 1 339 ? -21.771 7.625 -12.998 1.00 59.88 339 GLY A N 1
ATOM 2636 C CA . GLY A 1 339 ? -21.713 7.008 -11.671 1.00 59.88 339 GLY A CA 1
ATOM 2637 C C . GLY A 1 339 ? -20.414 6.243 -11.403 1.00 59.88 339 GLY A C 1
ATOM 2638 O O . GLY A 1 339 ? -20.014 6.138 -10.250 1.00 59.88 339 GLY A O 1
ATOM 2639 N N . LEU A 1 340 ? -19.756 5.737 -12.451 1.00 57.19 340 LEU A N 1
ATOM 2640 C CA . LEU A 1 340 ? -18.460 5.049 -12.367 1.00 57.19 340 LEU A CA 1
ATOM 2641 C C . LEU A 1 340 ? -17.260 6.010 -12.402 1.00 57.19 340 LEU A C 1
ATOM 2643 O O . LEU A 1 340 ? -16.189 5.659 -11.918 1.00 57.19 340 LEU A O 1
ATOM 2647 N N . LEU A 1 341 ? -17.428 7.205 -12.980 1.00 52.91 341 LEU A N 1
ATOM 2648 C CA . LEU A 1 341 ? -16.382 8.233 -13.110 1.00 52.91 341 LEU A CA 1
ATOM 2649 C C . LEU A 1 341 ? -16.337 9.250 -11.950 1.00 52.91 341 LEU A C 1
ATOM 2651 O O . LEU A 1 341 ? -15.626 10.251 -12.053 1.00 52.91 341 LEU A O 1
ATOM 2655 N N . LYS A 1 342 ? -17.080 9.025 -10.863 1.00 47.31 342 LYS A N 1
ATOM 2656 C CA . LYS A 1 342 ? -17.010 9.822 -9.627 1.00 47.31 342 LYS A CA 1
ATOM 2657 C C . LYS A 1 342 ? -16.403 9.015 -8.493 1.00 47.31 342 LYS A C 1
ATOM 2659 O O . LYS A 1 342 ? -15.644 9.625 -7.711 1.00 47.31 342 LYS A O 1
#

Sequence (342 aa):
MKLKNAPTSVSIPTSVAVSENAPASPLSTKLDKTMTVDSIRKAMKPLGNSPLMNDVKESKGSKARKEEKEKRKRKKEKEVEKKEMAKKKKIEKQQETTFEYPKTKMPPSSLVEEVYKSHNRAKGTKVAIDEVIVSVCRNENEELKKLQGKVQKSGDEQGKDAIQRARVAVKDIQVRAMQKLEETREEMNQADMATRQDNPANKKLWGDVAQMMAQISQLKAEEKNWTKALAELEQREKALTSGMVAADEMALMPDTVEAPAIVGTVTDEIVPLVGEKIQKSVEDITLAADRIAQVLRGVNELVEDSEGVKKNLYEMYVQDGRMFKGYVGVDNPKGLINGLLK

Organism: NCBI:txid2557542

Radius of gyration: 43.22 Å; chains: 1; bounding box: 84×104×127 Å